Protein AF-A0A7C6UQA7-F1 (afdb_monomer)

Secondary structure (DSSP, 8-state):
-HHHHHHHHHHHHHHHHHHHHHHHHHHHHHHHHHHHHHHHHHHHHHHHHHHHHHHHHHHHHHHHHHHHHHHHHHHHHGGGGHHHHHHHHHHHHHHHHHHHHHHHHHHHHHHHHHHHHHHHHHHHHHHHHHHHHHHHHHHHHHHHHHHHHHHHHHHHHHHHHHHHHHHHHHHHHHHHHHHHHHHHHHHHHHHHHHHHHHHHHHHHHHHHHHT-

pLDDT: mean 93.6, std 5.48, range [49.94, 97.5]

Sequence (212 aa):
SDSAGRTNELARRGAAEIDRSIRSMTEINEVVTELAQSIRDLGRQSEEIGQIVTLITGIAEQTDLLALNAAIEAARVGEEGRGFAVVAEEVRSLAEQSGRAADEITQLIEGIRESAQNSVGRTALGAEKVKEGMEIASASGEMFSGITQIIEELVREIAEVAGASQQLAAGAEEMSATTEEQSATAQEMAASAVEVANAAVAVDGQLNRLRL

Structure (mmCIF, N/CA/C/O backbone):
data_AF-A0A7C6UQA7-F1
#
_entry.id   AF-A0A7C6UQA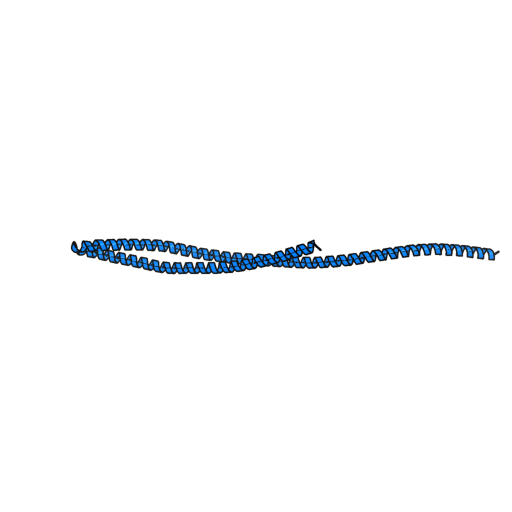7-F1
#
loop_
_atom_site.group_PDB
_atom_site.id
_atom_site.type_symbol
_atom_site.label_atom_id
_atom_site.label_alt_id
_atom_site.label_comp_id
_atom_site.label_asym_id
_atom_site.label_entity_id
_atom_site.label_seq_id
_atom_site.pdbx_PDB_ins_code
_atom_site.Cartn_x
_atom_site.Cartn_y
_atom_site.Cartn_z
_atom_site.occupancy
_atom_site.B_iso_or_equiv
_atom_site.auth_seq_id
_atom_site.auth_comp_id
_atom_site.auth_asym_id
_atom_site.auth_atom_id
_atom_site.pdbx_PDB_model_num
ATOM 1 N N . SER A 1 1 ? 27.408 -4.169 -28.632 1.00 61.12 1 SER A N 1
ATOM 2 C CA . SER A 1 1 ? 26.565 -5.246 -28.073 1.00 61.12 1 SER A CA 1
ATOM 3 C C . SER A 1 1 ? 26.563 -5.314 -26.555 1.00 61.12 1 SER A C 1
ATOM 5 O O . SER A 1 1 ? 25.484 -5.465 -26.003 1.00 61.12 1 SER A O 1
ATOM 7 N N . ASP A 1 2 ? 27.704 -5.160 -25.871 1.00 77.25 2 ASP A N 1
ATOM 8 C CA . ASP A 1 2 ? 27.778 -5.314 -24.404 1.00 77.25 2 ASP A CA 1
ATOM 9 C C . ASP A 1 2 ? 26.881 -4.326 -23.629 1.00 77.25 2 ASP A C 1
ATOM 11 O O . ASP A 1 2 ? 26.065 -4.728 -22.802 1.00 77.25 2 ASP A O 1
ATOM 15 N N . SER A 1 3 ? 26.912 -3.037 -23.990 1.00 85.12 3 SER A N 1
ATOM 16 C CA . SER A 1 3 ? 26.061 -2.023 -23.348 1.00 85.12 3 SER A CA 1
ATOM 17 C C . SER A 1 3 ? 24.564 -2.256 -23.571 1.00 85.12 3 SER A C 1
ATOM 19 O O . SER A 1 3 ? 23.785 -2.091 -22.642 1.00 85.12 3 SER A O 1
ATOM 21 N N . ALA A 1 4 ? 24.148 -2.672 -24.773 1.00 87.06 4 ALA A N 1
ATOM 22 C CA . ALA A 1 4 ? 22.740 -2.953 -25.071 1.00 87.06 4 ALA A CA 1
ATOM 23 C C . ALA A 1 4 ? 22.234 -4.179 -24.293 1.00 87.06 4 ALA A C 1
ATOM 25 O O . ALA A 1 4 ? 21.161 -4.131 -23.696 1.00 87.06 4 ALA A O 1
ATOM 26 N N . GLY A 1 5 ? 23.041 -5.246 -24.229 1.00 87.62 5 GLY A N 1
ATOM 27 C CA . GLY A 1 5 ? 22.733 -6.428 -23.422 1.00 87.62 5 GLY A CA 1
ATOM 28 C C . GLY A 1 5 ? 22.588 -6.085 -21.940 1.00 87.62 5 GLY A C 1
ATOM 29 O O . GLY A 1 5 ? 21.597 -6.457 -21.314 1.00 87.62 5 GLY A O 1
ATOM 30 N N . ARG A 1 6 ? 23.518 -5.291 -21.401 1.00 91.62 6 ARG A N 1
ATOM 31 C CA . ARG A 1 6 ? 23.488 -4.843 -20.006 1.00 91.62 6 ARG A CA 1
ATOM 32 C C . ARG A 1 6 ? 22.296 -3.933 -19.696 1.00 91.62 6 ARG A C 1
ATOM 34 O O . ARG A 1 6 ? 21.680 -4.087 -18.645 1.00 91.62 6 ARG A O 1
ATOM 41 N N . THR A 1 7 ? 21.935 -3.010 -20.588 1.00 91.50 7 THR A N 1
ATOM 42 C CA . THR A 1 7 ? 20.748 -2.163 -20.390 1.00 91.50 7 THR A CA 1
ATOM 43 C C . THR A 1 7 ? 19.458 -2.984 -20.468 1.00 91.50 7 THR A C 1
ATOM 45 O O . THR A 1 7 ? 18.574 -2.778 -19.640 1.00 91.50 7 THR A O 1
ATOM 48 N N . ASN A 1 8 ? 19.359 -3.964 -21.377 1.00 91.94 8 ASN A N 1
ATOM 49 C CA . ASN A 1 8 ? 18.198 -4.859 -21.432 1.00 91.94 8 ASN A CA 1
ATOM 50 C C . ASN A 1 8 ? 18.083 -5.714 -20.159 1.00 91.94 8 ASN A C 1
ATOM 52 O O . ASN A 1 8 ? 17.000 -5.881 -19.606 1.00 91.94 8 ASN A O 1
ATOM 56 N N . GLU A 1 9 ? 19.208 -6.213 -19.640 1.00 93.00 9 GLU A N 1
ATOM 57 C CA . GLU A 1 9 ? 19.229 -6.933 -18.366 1.00 93.00 9 GLU A CA 1
ATOM 58 C C . GLU A 1 9 ? 18.753 -6.050 -17.203 1.00 93.00 9 GLU A C 1
ATOM 60 O O . GLU A 1 9 ? 17.931 -6.487 -16.397 1.00 93.00 9 GLU A O 1
ATOM 65 N N . LEU A 1 10 ? 19.222 -4.800 -17.127 1.00 94.19 10 LEU A N 1
ATOM 66 C CA . LEU A 1 10 ? 18.771 -3.843 -16.114 1.00 94.19 10 LEU A CA 1
ATOM 67 C C . LEU A 1 10 ? 17.275 -3.537 -16.238 1.00 94.19 10 LEU A C 1
ATOM 69 O O . LEU A 1 10 ? 16.591 -3.508 -15.218 1.00 94.19 10 LEU A O 1
ATOM 73 N N . ALA A 1 11 ? 16.758 -3.366 -17.456 1.00 93.56 11 ALA A N 1
ATOM 74 C CA . ALA A 1 11 ? 15.335 -3.137 -17.693 1.00 93.56 11 ALA A CA 1
ATOM 75 C C . ALA A 1 11 ? 14.482 -4.340 -17.260 1.00 93.56 11 ALA A C 1
ATOM 77 O O . ALA A 1 11 ? 13.508 -4.175 -16.530 1.00 93.56 11 ALA A O 1
ATOM 78 N N . ARG A 1 12 ? 14.900 -5.566 -17.609 1.00 93.06 12 ARG A N 1
ATOM 79 C CA . ARG A 1 12 ? 14.230 -6.805 -17.178 1.00 93.06 12 ARG A CA 1
ATOM 80 C C . ARG A 1 12 ? 14.249 -6.983 -15.663 1.00 93.06 12 ARG A C 1
ATOM 82 O O . ARG A 1 12 ? 13.239 -7.367 -15.079 1.00 93.06 12 ARG A O 1
ATOM 89 N N . ARG A 1 13 ? 15.380 -6.690 -15.013 1.00 95.19 13 ARG A N 1
ATOM 90 C CA . ARG A 1 13 ? 15.471 -6.689 -13.545 1.00 95.19 13 ARG A CA 1
ATOM 91 C C . ARG A 1 13 ? 14.548 -5.629 -12.940 1.00 95.19 13 ARG A C 1
ATOM 93 O O . ARG A 1 13 ? 13.849 -5.935 -11.984 1.00 95.19 13 ARG A O 1
ATOM 100 N N . GLY A 1 14 ? 14.503 -4.427 -13.517 1.00 95.12 14 GLY A N 1
ATOM 101 C CA . GLY A 1 14 ? 13.591 -3.356 -13.110 1.00 95.12 14 GLY A CA 1
ATOM 102 C C . GLY A 1 14 ? 12.125 -3.786 -13.164 1.00 95.12 14 GLY A C 1
ATOM 103 O O . GLY A 1 14 ? 11.423 -3.668 -12.164 1.00 95.12 14 GLY A O 1
ATOM 104 N N . ALA A 1 15 ? 11.692 -4.383 -14.278 1.00 93.88 15 ALA A N 1
ATOM 105 C CA . ALA A 1 15 ? 10.346 -4.940 -14.418 1.00 93.88 15 ALA A CA 1
ATOM 106 C C . ALA A 1 15 ? 10.044 -6.012 -13.353 1.00 93.88 15 ALA A C 1
ATOM 108 O O . ALA A 1 15 ? 8.999 -5.972 -12.712 1.00 93.88 15 ALA A O 1
ATOM 109 N N . ALA A 1 16 ? 10.984 -6.928 -13.094 1.00 94.38 16 ALA A N 1
ATOM 110 C CA . ALA A 1 16 ? 10.805 -7.972 -12.084 1.00 94.38 16 ALA A CA 1
ATOM 111 C C . ALA A 1 16 ? 10.690 -7.424 -10.645 1.00 94.38 16 ALA A C 1
ATOM 113 O O . ALA A 1 16 ? 9.936 -7.966 -9.832 1.00 94.38 16 ALA A O 1
ATOM 114 N N . GLU A 1 17 ? 11.428 -6.362 -10.309 1.00 96.12 17 GLU A N 1
ATOM 115 C CA . GLU A 1 17 ? 11.324 -5.692 -9.004 1.00 96.12 17 GLU A CA 1
ATOM 116 C C . GLU A 1 17 ? 10.011 -4.902 -8.865 1.00 96.12 17 GLU A C 1
ATOM 118 O O . GLU A 1 17 ? 9.419 -4.869 -7.782 1.00 96.12 17 GLU A O 1
ATOM 123 N N . ILE A 1 18 ? 9.499 -4.336 -9.962 1.00 96.31 18 ILE A N 1
ATOM 124 C CA . ILE A 1 18 ? 8.158 -3.741 -10.000 1.00 96.31 18 ILE A CA 1
ATOM 125 C C . ILE A 1 18 ? 7.077 -4.803 -9.769 1.00 96.31 18 ILE A C 1
ATOM 127 O O . ILE A 1 18 ? 6.229 -4.614 -8.900 1.00 96.31 18 ILE A O 1
ATOM 131 N N . ASP A 1 19 ? 7.142 -5.951 -10.446 1.00 93.75 19 ASP A N 1
ATOM 132 C CA . ASP A 1 19 ? 6.203 -7.062 -10.227 1.00 93.75 19 ASP A CA 1
ATOM 133 C C . ASP A 1 19 ? 6.238 -7.574 -8.782 1.00 93.75 19 ASP A C 1
ATOM 135 O O . ASP A 1 19 ? 5.224 -8.001 -8.218 1.00 93.75 19 ASP A O 1
ATOM 139 N N . ARG A 1 20 ? 7.417 -7.564 -8.149 1.00 95.50 20 ARG A N 1
ATOM 140 C CA . ARG A 1 20 ? 7.532 -7.870 -6.718 1.00 95.50 20 ARG A CA 1
ATOM 141 C C . ARG A 1 20 ? 6.848 -6.796 -5.870 1.00 95.50 20 ARG A C 1
ATOM 143 O O . ARG A 1 20 ? 6.101 -7.147 -4.964 1.00 95.50 20 ARG A O 1
ATOM 150 N N . SER A 1 21 ? 7.044 -5.521 -6.197 1.00 94.88 21 SER A N 1
ATOM 151 C CA . SER A 1 21 ? 6.413 -4.398 -5.494 1.00 94.88 21 SER A CA 1
ATOM 152 C C . SER A 1 21 ? 4.884 -4.436 -5.593 1.00 94.88 21 SER A C 1
ATOM 154 O O . SER A 1 21 ? 4.210 -4.227 -4.588 1.00 94.88 21 SER A O 1
ATOM 156 N N . ILE A 1 22 ? 4.326 -4.771 -6.762 1.00 94.31 22 ILE A N 1
ATOM 157 C CA . ILE A 1 22 ? 2.874 -4.924 -6.962 1.00 94.31 22 ILE A CA 1
ATOM 158 C C . ILE A 1 22 ? 2.316 -6.053 -6.087 1.00 94.31 22 ILE A C 1
ATOM 160 O O . ILE A 1 22 ? 1.298 -5.871 -5.415 1.00 94.31 22 ILE A O 1
ATOM 164 N N . ARG A 1 23 ? 2.997 -7.206 -6.037 1.00 95.44 23 ARG A N 1
ATOM 165 C CA . ARG A 1 23 ? 2.600 -8.321 -5.161 1.00 95.44 23 ARG A CA 1
ATOM 166 C C . ARG A 1 23 ? 2.626 -7.927 -3.688 1.00 95.44 23 ARG A C 1
ATOM 168 O O . ARG A 1 23 ? 1.635 -8.136 -2.999 1.00 95.44 23 ARG A O 1
ATOM 175 N N . SER A 1 24 ? 3.694 -7.276 -3.230 1.00 95.75 24 SER A N 1
ATOM 176 C CA . SER A 1 24 ? 3.765 -6.783 -1.850 1.00 95.75 24 SER A CA 1
ATOM 177 C C . SER A 1 24 ? 2.674 -5.757 -1.536 1.00 95.75 24 SER A C 1
ATOM 179 O O . SER A 1 24 ? 2.104 -5.792 -0.454 1.00 95.75 24 SER A O 1
ATOM 181 N N . MET A 1 25 ? 2.327 -4.868 -2.471 1.00 94.81 25 MET A N 1
ATOM 182 C CA . MET A 1 25 ? 1.204 -3.941 -2.283 1.00 94.81 25 MET A CA 1
ATOM 183 C C . MET A 1 25 ? -0.145 -4.664 -2.207 1.00 94.81 25 MET A C 1
ATOM 185 O O . MET A 1 25 ? -1.007 -4.254 -1.435 1.00 94.81 25 MET A O 1
ATOM 189 N N . THR A 1 26 ? -0.316 -5.756 -2.952 1.00 94.19 26 THR A N 1
ATOM 190 C CA . THR A 1 26 ? -1.520 -6.597 -2.874 1.00 94.19 26 THR A CA 1
ATOM 191 C C . THR A 1 26 ? -1.644 -7.236 -1.489 1.00 94.19 26 THR A C 1
ATOM 193 O O . THR A 1 26 ? -2.681 -7.093 -0.849 1.00 94.19 26 THR A O 1
ATOM 196 N N . GLU A 1 27 ? -0.565 -7.831 -0.973 1.00 95.94 27 GLU A N 1
ATOM 197 C CA . GLU A 1 27 ? -0.522 -8.392 0.388 1.00 95.94 27 GLU A CA 1
ATOM 198 C C . GLU A 1 27 ? -0.800 -7.317 1.455 1.00 95.94 27 GLU A C 1
ATOM 200 O O . GLU A 1 27 ? -1.568 -7.532 2.391 1.00 95.94 27 GLU A O 1
ATOM 205 N N . ILE A 1 28 ? -0.231 -6.114 1.302 1.00 95.44 28 ILE A N 1
ATOM 206 C CA . ILE A 1 28 ? -0.514 -4.990 2.207 1.00 95.44 28 ILE A CA 1
ATOM 207 C C . ILE A 1 28 ? -1.999 -4.601 2.143 1.00 95.44 28 ILE A C 1
ATOM 209 O O . ILE A 1 28 ? -2.590 -4.300 3.180 1.00 95.44 28 ILE A O 1
ATOM 213 N N . ASN A 1 29 ? -2.622 -4.603 0.961 1.00 93.88 29 ASN A N 1
ATOM 214 C CA . ASN A 1 29 ? -4.044 -4.291 0.814 1.00 93.88 29 ASN A CA 1
ATOM 215 C C . ASN A 1 29 ? -4.938 -5.301 1.552 1.00 93.88 29 ASN A C 1
ATOM 217 O O . ASN A 1 29 ? -5.895 -4.898 2.220 1.00 93.88 29 ASN A O 1
ATOM 221 N N . GLU A 1 30 ? -4.598 -6.589 1.479 1.00 94.75 30 GLU A N 1
ATOM 222 C CA . GLU A 1 30 ? -5.281 -7.654 2.219 1.00 94.75 30 GLU A CA 1
ATOM 223 C C . GLU A 1 30 ? -5.170 -7.422 3.731 1.00 94.75 30 GLU A C 1
ATOM 225 O O . GLU A 1 30 ? -6.190 -7.331 4.416 1.00 94.75 30 GLU A O 1
ATOM 230 N N . VAL A 1 31 ? -3.954 -7.184 4.237 1.00 96.00 31 VAL A N 1
ATOM 231 C CA . VAL A 1 31 ? -3.710 -6.902 5.663 1.00 96.00 31 VAL A CA 1
ATOM 232 C C . VAL A 1 31 ? -4.463 -5.655 6.137 1.00 96.00 31 VAL A C 1
ATOM 234 O O . VAL A 1 31 ? -5.046 -5.651 7.221 1.00 96.00 31 VAL A O 1
ATOM 237 N N . VAL A 1 32 ? -4.493 -4.584 5.338 1.00 95.00 32 VAL A N 1
ATOM 238 C CA . VAL A 1 32 ? -5.250 -3.363 5.666 1.00 95.00 32 VAL A CA 1
ATOM 239 C C . VAL A 1 32 ? -6.753 -3.642 5.726 1.00 95.00 32 VAL A C 1
ATOM 241 O O . VAL A 1 32 ? -7.444 -3.113 6.601 1.00 95.00 32 VAL A O 1
ATOM 244 N N . THR A 1 33 ? -7.266 -4.488 4.835 1.00 92.06 33 THR A N 1
ATOM 245 C CA . THR A 1 33 ? -8.682 -4.872 4.805 1.00 92.06 33 THR A CA 1
ATOM 246 C C . THR A 1 33 ? -9.062 -5.714 6.024 1.00 92.06 33 THR A C 1
ATOM 248 O O . THR A 1 33 ? -10.080 -5.440 6.670 1.00 92.06 33 THR A O 1
ATOM 251 N N . GLU A 1 34 ? -8.229 -6.688 6.393 1.00 95.44 34 GLU A N 1
ATOM 252 C CA . GLU A 1 34 ? -8.404 -7.496 7.606 1.00 95.44 34 GLU A CA 1
ATOM 253 C C . GLU A 1 34 ? -8.314 -6.650 8.883 1.00 95.44 34 GLU A C 1
ATOM 255 O O . GLU A 1 34 ? -9.117 -6.811 9.809 1.00 95.44 34 GLU A O 1
ATOM 260 N N . LEU A 1 35 ? -7.389 -5.689 8.922 1.00 95.75 35 LEU A N 1
ATOM 261 C CA . LEU A 1 35 ? -7.266 -4.742 10.025 1.00 95.75 35 LEU A CA 1
ATOM 262 C C . LEU A 1 35 ? -8.530 -3.884 10.162 1.00 95.75 35 LEU A C 1
ATOM 264 O O . LEU A 1 35 ? -9.064 -3.737 11.262 1.00 95.75 35 LEU A O 1
ATOM 268 N N . ALA A 1 36 ? -9.057 -3.365 9.050 1.00 94.75 36 ALA A N 1
ATOM 269 C CA . ALA A 1 36 ? -10.296 -2.592 9.045 1.00 94.75 36 ALA A CA 1
ATOM 270 C C . ALA A 1 36 ? -11.496 -3.413 9.548 1.00 94.75 36 ALA A C 1
ATOM 272 O O . ALA A 1 36 ? -12.396 -2.861 10.184 1.00 94.75 36 ALA A O 1
ATOM 273 N N . GLN A 1 37 ? -11.535 -4.716 9.254 1.00 95.62 37 GLN A N 1
ATOM 274 C CA . GLN A 1 37 ? -12.555 -5.629 9.773 1.00 95.62 37 GLN A CA 1
ATOM 275 C C . GLN A 1 37 ? -12.395 -5.842 11.284 1.00 95.62 37 GLN A C 1
ATOM 277 O O . GLN A 1 37 ? -13.354 -5.657 12.028 1.00 95.62 37 GLN A O 1
ATOM 282 N N . SER A 1 38 ? -11.176 -6.125 11.745 1.00 96.94 38 SER A N 1
ATOM 283 C CA . SER A 1 38 ? -10.876 -6.346 13.166 1.00 96.94 38 SER A CA 1
ATOM 284 C C . SER A 1 38 ? -11.224 -5.131 14.034 1.00 96.94 38 SER A C 1
ATOM 286 O O . SER A 1 38 ? -11.778 -5.270 15.122 1.00 96.94 38 SER A O 1
ATOM 288 N N . ILE A 1 39 ? -10.963 -3.919 13.538 1.00 96.56 39 ILE A N 1
ATOM 289 C CA . ILE A 1 39 ? -11.320 -2.673 14.234 1.00 96.56 39 ILE A CA 1
ATOM 290 C C . ILE A 1 39 ? -12.843 -2.470 14.264 1.00 96.56 39 ILE A C 1
ATOM 292 O O . ILE A 1 39 ? -13.383 -1.999 15.266 1.00 96.56 39 ILE A O 1
ATOM 296 N N . ARG A 1 40 ? -13.559 -2.841 13.194 1.00 94.88 40 ARG A N 1
ATOM 297 C CA . ARG A 1 40 ? -15.031 -2.811 13.186 1.00 94.88 40 ARG A CA 1
ATOM 298 C C . ARG A 1 40 ? -15.613 -3.766 14.226 1.00 94.88 40 ARG A C 1
ATOM 300 O O . ARG A 1 40 ? -16.531 -3.381 14.947 1.00 94.88 40 ARG A O 1
ATOM 307 N N . ASP A 1 41 ? -15.050 -4.965 14.347 1.00 96.12 41 ASP A N 1
ATOM 308 C CA . ASP A 1 41 ? -15.452 -5.926 15.373 1.00 96.12 41 ASP A CA 1
ATOM 309 C C . ASP A 1 41 ? -15.166 -5.416 16.795 1.00 96.12 41 ASP A C 1
ATOM 311 O O . ASP A 1 41 ? -16.033 -5.537 17.659 1.00 96.12 41 ASP A O 1
ATOM 315 N N . LEU A 1 42 ? -14.030 -4.744 17.024 1.00 96.19 42 LEU A N 1
ATOM 316 C CA . LEU A 1 42 ? -13.737 -4.069 18.297 1.00 96.19 42 LEU A CA 1
ATOM 317 C C . LEU A 1 42 ? -14.781 -2.990 18.635 1.00 96.19 42 LEU A C 1
ATOM 319 O O . LEU A 1 42 ? -15.209 -2.875 19.785 1.00 96.19 42 LEU A O 1
ATOM 323 N N . GLY A 1 43 ? -15.214 -2.210 17.641 1.00 95.06 43 GLY A N 1
ATOM 324 C CA . GLY A 1 43 ? -16.266 -1.206 17.815 1.00 95.06 43 GLY A CA 1
ATOM 325 C C . GLY A 1 43 ? -17.597 -1.827 18.246 1.00 95.06 43 GLY A C 1
ATOM 326 O O . GLY A 1 43 ? -18.231 -1.329 19.175 1.00 95.06 43 GLY A O 1
ATOM 327 N N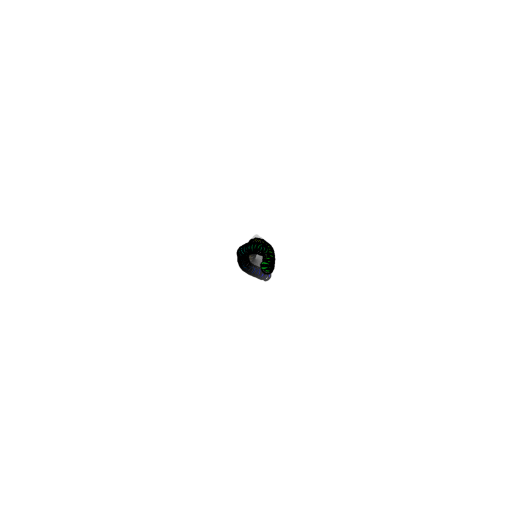 . ARG A 1 44 ? -17.981 -2.955 17.634 1.00 95.19 44 ARG A N 1
ATOM 328 C CA . ARG A 1 44 ? -19.191 -3.708 18.001 1.00 95.19 44 ARG A CA 1
ATOM 329 C C . ARG A 1 44 ? -19.096 -4.320 19.400 1.00 95.19 44 ARG A C 1
ATOM 331 O O . ARG A 1 44 ? -20.032 -4.198 20.178 1.00 95.19 44 ARG A O 1
ATOM 338 N N . GLN A 1 45 ? -17.966 -4.935 19.746 1.00 96.25 45 GLN A N 1
ATOM 339 C CA . GLN A 1 45 ? -17.744 -5.475 21.093 1.00 96.25 45 GLN A CA 1
ATOM 340 C C . GLN A 1 45 ? -17.810 -4.378 22.161 1.00 96.25 45 GLN A C 1
ATOM 342 O O . GLN A 1 45 ? -18.358 -4.587 23.238 1.00 96.25 45 GLN A O 1
ATOM 347 N N . SER A 1 46 ? -17.292 -3.189 21.849 1.00 96.38 46 SER A N 1
ATOM 348 C CA . SER A 1 46 ? -17.361 -2.030 22.744 1.00 96.38 46 SER A CA 1
ATOM 349 C C . SER A 1 46 ? -18.807 -1.559 22.948 1.00 96.38 46 SER A C 1
ATOM 351 O O . SER A 1 46 ? -19.186 -1.208 24.060 1.00 96.38 46 SER A O 1
ATOM 353 N N . GLU A 1 47 ? -19.644 -1.609 21.908 1.00 94.25 47 GLU A N 1
ATOM 354 C CA . GLU A 1 47 ? -21.082 -1.327 22.015 1.00 94.25 47 GLU A CA 1
ATOM 355 C C . GLU A 1 47 ? -21.819 -2.358 22.887 1.00 94.25 47 GLU A C 1
ATOM 357 O O . GLU A 1 47 ? -22.607 -1.974 23.751 1.00 94.25 47 GLU A O 1
ATOM 362 N N . GLU A 1 48 ? -21.516 -3.650 22.729 1.00 96.19 48 GLU A N 1
ATOM 363 C CA . GLU A 1 48 ? -22.053 -4.721 23.584 1.00 96.19 48 GLU A CA 1
ATOM 364 C C . GLU A 1 48 ? -21.657 -4.514 25.060 1.00 96.19 48 GLU A C 1
ATOM 366 O O . GLU A 1 48 ? -22.499 -4.632 25.953 1.00 96.19 48 GLU A O 1
ATOM 371 N N . ILE A 1 49 ? -20.405 -4.125 25.333 1.00 96.00 49 ILE A N 1
ATOM 372 C CA . ILE A 1 49 ? -19.959 -3.792 26.695 1.00 96.00 49 ILE A CA 1
ATOM 373 C C . ILE A 1 49 ? -20.709 -2.566 27.230 1.00 96.00 49 ILE A C 1
ATOM 375 O O . ILE A 1 49 ? -21.158 -2.588 28.374 1.00 96.00 49 ILE A O 1
ATOM 379 N N . GLY A 1 50 ? -20.908 -1.525 26.417 1.00 95.94 50 GLY A N 1
ATOM 380 C CA . GLY A 1 50 ? -21.667 -0.335 26.819 1.00 95.94 50 GLY A CA 1
ATOM 381 C C . GLY A 1 50 ? -23.098 -0.656 27.271 1.00 95.94 50 GLY A C 1
ATOM 382 O O . GLY A 1 50 ? -23.581 -0.091 28.255 1.00 95.94 50 GLY A O 1
ATOM 383 N N . GLN A 1 51 ? -23.761 -1.621 26.625 1.00 95.75 51 GLN A N 1
ATOM 384 C CA . GLN A 1 51 ? -25.090 -2.092 27.043 1.00 95.75 51 GLN A CA 1
ATOM 385 C C . GLN A 1 51 ? -25.058 -2.789 28.411 1.00 95.75 51 GLN A C 1
ATOM 387 O O . GLN A 1 51 ? -25.940 -2.564 29.241 1.00 95.75 51 GLN A O 1
ATOM 392 N N . ILE A 1 52 ? -24.029 -3.602 28.670 1.00 95.94 52 ILE A N 1
ATOM 393 C CA . ILE A 1 52 ? -23.839 -4.271 29.966 1.00 95.94 52 ILE A CA 1
ATOM 394 C C . ILE A 1 52 ? -23.582 -3.239 31.067 1.00 95.94 52 ILE A C 1
ATOM 396 O O . ILE A 1 52 ? -24.166 -3.331 32.143 1.00 95.94 52 ILE A O 1
ATOM 400 N N . VAL A 1 53 ? -22.746 -2.237 30.798 1.00 96.81 53 VAL A N 1
ATOM 401 C CA . VAL A 1 53 ? -22.432 -1.174 31.761 1.00 96.81 53 VAL A CA 1
ATOM 402 C C . VAL A 1 53 ? -23.678 -0.347 32.081 1.00 96.81 53 VAL A C 1
ATOM 404 O O . VAL A 1 53 ? -23.958 -0.119 33.251 1.00 96.81 53 VAL A O 1
ATOM 407 N N . THR A 1 54 ? -24.497 -0.023 31.075 1.00 95.06 54 THR A N 1
ATOM 408 C CA . THR A 1 54 ? -25.795 0.653 31.270 1.00 95.06 54 THR A CA 1
ATOM 409 C C . THR A 1 54 ? -26.720 -0.147 32.196 1.00 95.06 54 THR A C 1
ATOM 411 O O . THR A 1 54 ? -27.372 0.416 33.076 1.00 95.06 54 THR A O 1
ATOM 414 N N . LEU A 1 55 ? -26.768 -1.475 32.033 1.00 96.75 55 LEU A N 1
ATOM 415 C CA . LEU A 1 55 ? -27.529 -2.352 32.924 1.00 96.75 55 LEU A CA 1
ATOM 416 C C . LEU A 1 55 ? -26.975 -2.327 34.359 1.00 96.75 55 LEU A C 1
ATOM 418 O O . LEU A 1 55 ? -27.757 -2.287 35.305 1.00 96.75 55 LEU A O 1
ATOM 422 N N . ILE A 1 56 ? -25.649 -2.336 34.530 1.00 95.25 56 ILE A N 1
ATOM 423 C CA . ILE A 1 56 ? -25.000 -2.255 35.848 1.00 95.25 56 ILE A CA 1
ATOM 424 C C . ILE A 1 56 ? -25.326 -0.925 36.534 1.00 95.25 56 ILE A C 1
ATOM 426 O O . ILE A 1 56 ? -25.677 -0.945 37.713 1.00 95.25 56 ILE A O 1
ATOM 430 N N . THR A 1 57 ? -25.280 0.199 35.812 1.00 95.62 57 THR A N 1
ATOM 431 C CA . THR A 1 57 ? -25.688 1.511 36.337 1.00 95.62 57 THR A CA 1
ATOM 432 C C . THR A 1 57 ? -27.133 1.468 36.836 1.00 95.62 57 THR A C 1
ATOM 434 O O . THR A 1 57 ? -27.397 1.842 37.975 1.00 95.62 57 THR A O 1
ATOM 437 N N . GLY A 1 58 ? -28.057 0.896 36.054 1.00 96.38 58 GLY A N 1
ATOM 438 C CA . GLY A 1 58 ? -29.452 0.731 36.480 1.00 96.38 58 GLY A CA 1
ATOM 439 C C . GLY A 1 58 ? -29.625 -0.176 37.710 1.00 96.38 58 GLY A C 1
ATOM 440 O O . GLY A 1 58 ? -30.439 0.114 38.587 1.00 96.38 58 GLY A O 1
ATOM 441 N N . ILE A 1 59 ? -28.842 -1.257 37.824 1.00 96.50 59 ILE A N 1
ATOM 442 C CA . ILE A 1 59 ? -28.839 -2.125 39.017 1.00 96.50 59 ILE A CA 1
ATOM 443 C C . ILE A 1 59 ? -28.316 -1.364 40.241 1.00 96.50 59 ILE A C 1
ATOM 445 O O . ILE A 1 59 ? -28.878 -1.509 41.330 1.00 96.50 59 ILE A O 1
ATOM 449 N N . ALA A 1 60 ? -27.265 -0.558 40.081 1.00 97.00 60 ALA A N 1
ATOM 450 C CA . ALA A 1 60 ? -26.712 0.263 41.151 1.00 97.00 60 ALA A CA 1
ATOM 451 C C . ALA A 1 60 ? -27.741 1.292 41.644 1.00 97.00 60 ALA A C 1
ATOM 453 O O . ALA A 1 60 ? -28.016 1.334 42.839 1.00 97.00 60 ALA A O 1
ATOM 454 N N . GLU A 1 61 ? -28.398 2.023 40.740 1.00 96.69 61 GLU A N 1
ATOM 455 C CA . GLU A 1 61 ? -29.472 2.972 41.078 1.00 96.69 61 GLU A CA 1
ATOM 456 C C . GLU A 1 61 ? -30.649 2.293 41.797 1.00 96.69 61 GLU A C 1
ATOM 458 O O . GLU A 1 61 ? -31.161 2.793 42.800 1.00 96.69 61 GLU A O 1
ATOM 463 N N . GLN A 1 62 ? -31.075 1.116 41.330 1.00 97.50 62 GLN A N 1
ATOM 464 C CA . GLN A 1 62 ? -32.157 0.373 41.977 1.00 97.50 62 GLN A CA 1
ATOM 465 C C . GLN A 1 62 ? -31.754 -0.129 43.373 1.00 97.50 62 GLN A C 1
ATOM 467 O O . GLN A 1 62 ? -32.575 -0.130 44.294 1.00 97.50 62 GLN A O 1
ATOM 472 N N . THR A 1 63 ? -30.499 -0.555 43.533 1.00 96.94 63 THR A N 1
ATOM 473 C CA . THR A 1 63 ? -29.946 -1.016 44.815 1.00 96.94 63 THR A CA 1
ATOM 474 C C . THR A 1 63 ? -29.823 0.137 45.805 1.00 96.94 63 THR A C 1
ATOM 476 O O . THR A 1 63 ? -30.196 -0.028 46.965 1.00 96.94 63 THR A O 1
ATOM 479 N N . ASP A 1 64 ? -29.381 1.307 45.344 1.00 96.25 64 ASP A N 1
ATOM 480 C CA . ASP A 1 64 ? -29.323 2.545 46.124 1.00 96.25 64 ASP A CA 1
ATOM 481 C C . ASP A 1 64 ? -30.712 2.927 46.663 1.00 96.25 64 ASP A C 1
ATOM 483 O O . ASP A 1 64 ? -30.901 3.125 47.865 1.00 96.25 64 ASP A O 1
ATOM 487 N N . LEU A 1 65 ? -31.730 2.892 45.798 1.00 96.44 65 LEU A N 1
ATOM 488 C CA . LEU A 1 65 ? -33.111 3.211 46.161 1.00 96.44 65 LEU A CA 1
ATOM 489 C C . LEU A 1 65 ? -33.708 2.184 47.146 1.00 96.44 65 LEU A C 1
ATOM 491 O O . LEU A 1 65 ? -34.411 2.548 48.094 1.00 96.44 65 LEU A O 1
ATOM 495 N N . LEU A 1 66 ? -33.405 0.892 46.970 1.00 96.31 66 LEU A N 1
ATOM 496 C CA . LEU A 1 66 ? -33.782 -0.167 47.917 1.00 96.31 66 LEU A CA 1
ATOM 497 C C . LEU A 1 66 ? -33.118 0.024 49.286 1.00 96.31 66 LEU A C 1
ATOM 499 O O . LEU A 1 66 ? -33.787 -0.110 50.314 1.00 96.31 66 LEU A O 1
ATOM 503 N N . ALA A 1 67 ? -31.827 0.355 49.302 1.00 96.31 67 ALA A N 1
ATOM 504 C CA . ALA A 1 67 ? -31.062 0.602 50.515 1.00 96.31 67 ALA A CA 1
ATOM 505 C C . ALA A 1 67 ? -31.572 1.842 51.264 1.00 96.31 67 ALA A C 1
ATOM 507 O O . ALA A 1 67 ? -31.761 1.793 52.479 1.00 96.31 67 ALA A O 1
ATOM 508 N N . LEU A 1 68 ? -31.908 2.913 50.541 1.00 94.19 68 LEU A N 1
ATOM 509 C CA . LEU A 1 68 ? -32.533 4.108 51.102 1.00 94.19 68 LEU A CA 1
ATOM 510 C C . LEU A 1 68 ? -33.874 3.785 51.777 1.00 94.19 68 LEU A C 1
ATOM 512 O O . LEU A 1 68 ? -34.107 4.181 52.919 1.00 94.19 68 LEU A O 1
ATOM 516 N N . ASN A 1 69 ? -34.741 3.021 51.108 1.00 94.12 69 ASN A N 1
ATOM 517 C CA . ASN A 1 69 ? -36.018 2.595 51.687 1.00 94.12 69 ASN A CA 1
ATOM 518 C C . ASN A 1 69 ? -35.818 1.735 52.946 1.00 94.12 69 ASN A C 1
ATOM 520 O O . ASN A 1 69 ? -36.537 1.909 53.931 1.00 94.12 69 ASN A O 1
ATOM 524 N N . ALA A 1 70 ? -34.825 0.839 52.940 1.00 93.50 70 ALA A N 1
ATOM 525 C CA . ALA A 1 70 ? -34.483 0.023 54.102 1.00 93.50 70 ALA A CA 1
ATOM 526 C C . ALA A 1 70 ? -33.957 0.871 55.273 1.00 93.50 70 ALA A C 1
ATOM 528 O O . ALA A 1 70 ? -34.342 0.629 56.416 1.00 93.50 70 ALA A O 1
ATOM 529 N N . ALA A 1 71 ? -33.135 1.890 55.004 1.00 91.94 71 ALA A N 1
ATOM 530 C CA . ALA A 1 71 ? -32.642 2.820 56.017 1.00 91.94 71 ALA A CA 1
ATOM 531 C C . ALA A 1 71 ? -33.784 3.640 56.648 1.00 91.94 71 ALA A C 1
ATOM 533 O O . ALA A 1 71 ? -33.829 3.799 57.870 1.00 91.94 71 ALA A O 1
ATOM 534 N N . ILE A 1 72 ? -34.743 4.102 55.834 1.00 90.06 72 ILE A N 1
ATOM 535 C CA . ILE A 1 72 ? -35.941 4.820 56.302 1.00 90.06 72 ILE A CA 1
ATOM 536 C C . ILE A 1 72 ? -36.789 3.925 57.214 1.00 90.06 72 ILE A C 1
ATOM 538 O O . ILE A 1 72 ? -37.180 4.348 58.304 1.00 90.06 72 ILE A O 1
ATOM 542 N N . GLU A 1 73 ? -37.058 2.683 56.804 1.00 92.69 73 GLU A N 1
ATOM 543 C CA . GLU A 1 73 ? -37.879 1.776 57.609 1.00 92.69 73 GLU A CA 1
ATOM 544 C C . GLU A 1 73 ? -37.138 1.340 58.885 1.00 92.69 73 GLU A C 1
ATOM 546 O O . GLU A 1 73 ? -37.736 1.299 59.957 1.00 92.69 73 GLU A O 1
ATOM 551 N N . ALA A 1 74 ? -35.819 1.133 58.833 1.00 91.81 74 ALA A N 1
ATOM 552 C CA . ALA A 1 74 ? -35.007 0.860 60.020 1.00 91.81 74 ALA A CA 1
ATOM 553 C C . ALA A 1 74 ? -35.056 2.011 61.044 1.00 91.81 74 ALA A C 1
ATOM 555 O O . ALA A 1 74 ? -35.180 1.762 62.245 1.00 91.81 74 ALA A O 1
ATOM 556 N N . ALA A 1 75 ? -35.041 3.268 60.585 1.00 88.06 75 ALA A N 1
ATOM 557 C CA . ALA A 1 75 ? -35.207 4.438 61.450 1.00 88.06 75 ALA A CA 1
ATOM 558 C C . ALA A 1 75 ? -36.606 4.507 62.094 1.00 88.06 75 ALA A C 1
ATOM 560 O O . ALA A 1 75 ? -36.752 4.993 63.218 1.00 88.06 75 ALA A O 1
ATOM 561 N N . ARG A 1 76 ? -37.633 3.986 61.414 1.00 89.19 76 ARG A N 1
ATOM 562 C CA . ARG A 1 76 ? -39.021 3.957 61.895 1.00 89.19 76 ARG A CA 1
ATOM 563 C C . ARG A 1 76 ? -39.259 2.937 63.014 1.00 89.19 76 ARG A C 1
ATOM 565 O O . ARG A 1 76 ? -40.093 3.192 63.881 1.00 89.19 76 ARG A O 1
ATOM 572 N N . VAL A 1 77 ? -38.537 1.813 63.021 1.00 87.69 77 VAL A N 1
ATOM 573 C CA . VAL A 1 77 ? -38.658 0.755 64.053 1.00 87.69 77 VAL A CA 1
ATOM 574 C C . VAL A 1 77 ? -37.869 1.098 65.338 1.00 87.69 77 VAL A C 1
ATOM 576 O O . VAL A 1 77 ? -38.035 0.451 66.370 1.00 87.69 77 VAL A O 1
ATOM 579 N N . GLY A 1 78 ? -37.070 2.171 65.335 1.00 83.06 78 GLY A N 1
ATOM 580 C CA . GLY A 1 78 ? -36.394 2.688 66.530 1.00 83.06 78 GLY A CA 1
ATOM 581 C C . GLY A 1 78 ? -35.171 1.860 66.951 1.00 83.06 78 GLY A C 1
ATOM 582 O O . GLY A 1 78 ? -34.329 1.524 66.123 1.00 83.06 78 GLY A O 1
ATOM 583 N N . GLU A 1 79 ? -35.035 1.557 68.248 1.00 82.81 79 GLU A N 1
ATOM 584 C CA . GLU A 1 79 ? -33.848 0.881 68.819 1.00 82.81 79 GLU A CA 1
ATOM 585 C C . GLU A 1 79 ? -33.589 -0.512 68.205 1.00 82.81 79 GLU A C 1
ATOM 587 O O . GLU A 1 79 ? -32.436 -0.851 67.938 1.00 82.81 79 GLU A O 1
ATOM 592 N N . GLU A 1 80 ? -34.644 -1.276 67.902 1.00 82.25 80 GLU A N 1
ATOM 593 C CA . GLU A 1 80 ? -34.570 -2.615 67.284 1.00 82.25 80 GLU A CA 1
ATOM 594 C C . GLU A 1 80 ? -34.020 -2.571 65.839 1.00 82.25 80 GLU A C 1
ATOM 596 O O . GLU A 1 80 ? -33.445 -3.542 65.350 1.00 82.25 80 GLU A O 1
ATOM 601 N N . GLY A 1 81 ? -34.153 -1.429 65.150 1.00 87.44 81 GLY A N 1
ATOM 602 C CA . GLY A 1 81 ? -33.738 -1.241 63.756 1.00 87.44 81 GLY A CA 1
ATOM 603 C C . GLY A 1 81 ? -32.284 -0.799 63.568 1.00 87.44 81 GLY A C 1
ATOM 604 O O . GLY A 1 81 ? -31.802 -0.774 62.435 1.00 87.44 81 GLY A O 1
ATOM 605 N N . ARG A 1 82 ? -31.546 -0.472 64.642 1.00 86.00 82 ARG A N 1
ATOM 606 C CA . ARG A 1 82 ? -30.189 0.110 64.540 1.00 86.00 82 ARG A CA 1
ATOM 607 C C . ARG A 1 82 ? -29.208 -0.742 63.736 1.00 86.00 82 ARG A C 1
ATOM 609 O O . ARG A 1 82 ? -28.455 -0.197 62.937 1.00 86.00 82 ARG A O 1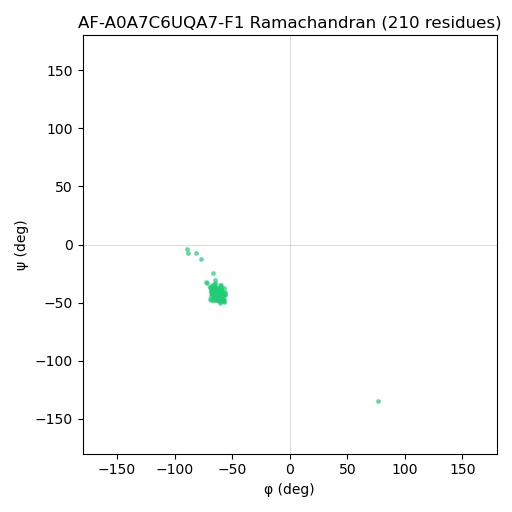
ATOM 616 N N . GLY A 1 83 ? -29.213 -2.062 63.933 1.00 88.69 83 GLY A N 1
ATOM 617 C CA . GLY A 1 83 ? -28.334 -2.968 63.185 1.00 88.69 83 GLY A CA 1
ATOM 618 C C . GLY A 1 83 ? -28.661 -2.993 61.689 1.00 88.69 83 GLY A C 1
ATOM 619 O O . GLY A 1 83 ? -27.759 -2.941 60.860 1.00 88.69 83 GLY A O 1
ATOM 620 N N . PHE A 1 84 ? -29.952 -2.989 61.345 1.00 91.19 84 PHE A N 1
ATOM 621 C CA . PHE A 1 84 ? -30.420 -2.928 59.958 1.00 91.19 84 PHE A CA 1
ATOM 622 C C . PHE A 1 84 ? -30.102 -1.588 59.287 1.00 91.19 84 PHE A C 1
ATOM 624 O O . PHE A 1 84 ? -29.736 -1.581 58.116 1.00 91.19 84 PHE A O 1
ATOM 631 N N . ALA A 1 85 ? -30.179 -0.474 60.022 1.00 91.81 85 ALA A N 1
ATOM 632 C CA . ALA A 1 85 ? -29.835 0.848 59.500 1.00 91.81 85 ALA A CA 1
ATOM 633 C C . ALA A 1 85 ? -28.363 0.934 59.057 1.00 91.81 85 ALA A C 1
ATOM 635 O O . ALA A 1 85 ? -28.075 1.505 58.010 1.00 91.81 85 ALA A O 1
ATOM 636 N N . VAL A 1 86 ? -27.440 0.324 59.813 1.00 92.69 86 VAL A N 1
ATOM 637 C CA . VAL A 1 86 ? -26.009 0.289 59.455 1.00 92.69 86 VAL A CA 1
ATOM 638 C C . VAL A 1 86 ? -25.777 -0.524 58.181 1.00 92.69 86 VAL A C 1
ATOM 640 O O . VAL A 1 86 ? -25.050 -0.083 57.298 1.00 92.69 86 VAL A O 1
ATOM 643 N N . VAL A 1 87 ? -26.420 -1.690 58.058 1.00 95.12 87 VAL A N 1
ATOM 644 C CA . VAL A 1 87 ? -26.326 -2.520 56.844 1.00 95.12 87 VAL A CA 1
ATOM 645 C C . VAL A 1 87 ? -26.902 -1.779 55.638 1.00 95.12 87 VAL A C 1
ATOM 647 O O . VAL A 1 87 ? -26.298 -1.800 54.571 1.00 95.12 87 VAL A O 1
ATOM 650 N N . ALA A 1 88 ? -28.045 -1.109 55.799 1.00 95.62 88 ALA A N 1
ATOM 651 C CA . ALA A 1 88 ? -28.669 -0.344 54.726 1.00 95.62 88 ALA A CA 1
ATOM 652 C C . ALA A 1 88 ? -27.761 0.794 54.227 1.00 95.62 88 ALA A C 1
ATOM 654 O O . ALA A 1 88 ? -27.602 0.941 53.019 1.00 95.62 88 ALA A O 1
ATOM 655 N N . GLU A 1 89 ? -27.106 1.540 55.121 1.00 94.69 89 GLU A N 1
ATOM 656 C CA . GLU A 1 89 ? -26.170 2.599 54.714 1.00 94.69 89 GLU A CA 1
ATOM 657 C C . GLU A 1 89 ? -24.923 2.035 54.008 1.00 94.69 89 GLU A C 1
ATOM 659 O O . GLU A 1 89 ? -24.468 2.604 53.018 1.00 94.69 89 GLU A O 1
ATOM 664 N N . GLU A 1 90 ? -24.401 0.883 54.448 1.00 96.50 90 GLU A N 1
ATOM 665 C CA . GLU A 1 90 ? -23.263 0.228 53.785 1.00 96.50 90 GLU A CA 1
ATOM 666 C C . GLU A 1 90 ? -23.631 -0.262 52.374 1.00 96.50 90 GLU A C 1
ATOM 668 O O . GLU A 1 90 ? -22.881 -0.052 51.420 1.00 96.50 90 GLU A O 1
ATOM 673 N N . VAL A 1 91 ? -24.817 -0.863 52.209 1.00 97.12 91 VAL A N 1
ATOM 674 C CA . VAL A 1 91 ? -25.332 -1.273 50.889 1.00 97.12 91 VAL A CA 1
ATOM 675 C C . VAL A 1 91 ? -25.522 -0.057 49.984 1.00 97.12 91 VAL A C 1
ATOM 677 O O . VAL A 1 91 ? -25.174 -0.122 48.805 1.00 97.12 91 VAL A O 1
ATOM 680 N N . ARG A 1 92 ? -26.015 1.060 50.532 1.00 96.31 92 ARG A N 1
ATOM 681 C CA . ARG A 1 92 ? -26.166 2.318 49.796 1.00 96.31 92 ARG A CA 1
ATOM 682 C C . ARG A 1 92 ? -24.814 2.848 49.310 1.00 96.31 92 ARG A C 1
ATOM 684 O O . ARG A 1 92 ? -24.637 3.097 48.123 1.00 96.31 92 ARG A O 1
ATOM 691 N N . SER A 1 93 ? -23.820 2.903 50.196 1.00 97.00 93 SER A N 1
ATOM 692 C CA . SER A 1 93 ? -22.443 3.295 49.858 1.00 97.00 93 SER A CA 1
ATOM 693 C C . SER A 1 93 ? -21.833 2.414 48.755 1.00 97.00 93 SER A C 1
ATOM 695 O O . SER A 1 93 ? -21.204 2.925 47.825 1.00 97.00 93 SER A O 1
ATOM 697 N N . LEU A 1 94 ? -22.047 1.093 48.804 1.00 97.06 94 LEU A N 1
ATOM 698 C CA . LEU A 1 94 ? -21.589 0.159 47.766 1.00 97.06 94 LEU A CA 1
ATOM 699 C C . LEU A 1 94 ? -22.298 0.369 46.421 1.00 97.06 94 LEU A C 1
ATOM 701 O O . LEU A 1 94 ? -21.665 0.241 45.368 1.00 97.06 94 LEU A O 1
ATOM 705 N N . ALA A 1 95 ? -23.589 0.705 46.444 1.00 97.12 95 ALA A N 1
ATOM 706 C CA . ALA A 1 95 ? -24.357 1.033 45.249 1.00 97.12 95 ALA A CA 1
ATOM 707 C C . ALA A 1 95 ? -23.855 2.336 44.602 1.00 97.12 95 ALA A C 1
ATOM 709 O O . ALA A 1 95 ? -23.535 2.339 43.415 1.00 97.12 95 ALA A O 1
ATOM 710 N N . GLU A 1 96 ? -23.660 3.403 45.386 1.00 96.31 96 GLU A N 1
ATOM 711 C CA . GLU A 1 96 ? -23.083 4.674 44.918 1.00 96.31 96 GLU A CA 1
ATOM 712 C C . GLU A 1 96 ? -21.653 4.496 44.360 1.00 96.31 96 GLU A C 1
ATOM 714 O O . GLU A 1 96 ? -21.263 5.135 43.378 1.00 96.31 96 GLU A O 1
ATOM 719 N N . GLN A 1 97 ? -20.832 3.631 44.970 1.00 97.00 97 GLN A N 1
ATOM 720 C CA . GLN A 1 97 ? -19.501 3.287 44.449 1.00 97.00 97 GLN A CA 1
ATOM 721 C C . GLN A 1 97 ? -19.578 2.496 43.137 1.00 97.00 97 GLN A C 1
ATOM 723 O O . GLN A 1 97 ? -18.825 2.792 42.210 1.00 97.00 97 GLN A O 1
ATOM 728 N N . SER A 1 98 ? -20.498 1.533 43.036 1.00 96.38 98 SER A N 1
ATOM 729 C CA . SER A 1 98 ? -20.703 0.749 41.810 1.00 96.38 98 SER A CA 1
ATOM 730 C C . SER A 1 98 ? -21.194 1.616 40.652 1.00 96.38 98 SER A C 1
ATOM 732 O O . SER A 1 98 ? -20.701 1.458 39.539 1.00 96.38 98 SER A O 1
ATOM 734 N N . GLY A 1 99 ? -22.107 2.559 40.912 1.00 96.00 99 GLY A N 1
ATOM 735 C CA . GLY A 1 99 ? -22.582 3.519 39.912 1.00 96.00 99 GLY A CA 1
ATOM 736 C C . GLY A 1 99 ? -21.446 4.381 39.362 1.00 96.00 99 GLY A C 1
ATOM 737 O O . GLY A 1 99 ? -21.239 4.431 38.154 1.00 96.00 99 GLY A O 1
ATOM 738 N N . ARG A 1 100 ? -20.616 4.955 40.245 1.00 96.50 100 ARG A N 1
ATOM 739 C CA . ARG A 1 100 ? -19.438 5.738 39.826 1.00 96.50 100 ARG A CA 1
ATOM 740 C C . ARG A 1 100 ? -18.445 4.926 38.993 1.00 96.50 100 ARG A C 1
ATOM 742 O O . ARG A 1 100 ? -17.944 5.423 37.990 1.00 96.50 100 ARG A O 1
ATOM 749 N N . ALA A 1 101 ? -18.176 3.679 39.380 1.00 96.62 101 ALA A N 1
ATOM 750 C CA . ALA A 1 101 ? -17.301 2.802 38.605 1.00 96.62 101 ALA A CA 1
ATOM 751 C C . ALA A 1 101 ? -17.892 2.478 37.220 1.00 96.62 101 ALA A C 1
ATOM 753 O O . ALA A 1 101 ? -17.161 2.441 36.231 1.00 96.62 101 ALA A O 1
ATOM 754 N N . ALA A 1 102 ? -19.209 2.272 37.127 1.00 96.25 102 ALA A N 1
ATOM 755 C CA . ALA A 1 102 ? -19.890 2.058 35.852 1.00 96.25 102 ALA A CA 1
ATOM 756 C C . ALA A 1 102 ? -19.817 3.300 34.942 1.00 96.25 102 ALA A C 1
ATOM 758 O O . ALA A 1 102 ? -19.574 3.165 33.741 1.00 96.25 102 ALA A O 1
ATOM 759 N N . ASP A 1 103 ? -19.929 4.507 35.499 1.00 94.38 103 ASP A N 1
ATOM 760 C CA . ASP A 1 103 ? -19.765 5.757 34.745 1.00 94.38 103 ASP A CA 1
ATOM 761 C C . ASP A 1 103 ? -18.339 5.917 34.191 1.00 94.38 103 ASP A C 1
ATOM 763 O O . ASP A 1 103 ? -18.158 6.265 33.022 1.00 94.38 103 ASP A O 1
ATOM 767 N N . GLU A 1 104 ? -17.313 5.606 34.991 1.00 96.81 104 GLU A N 1
ATOM 768 C CA . GLU A 1 104 ? -15.916 5.614 34.533 1.00 96.81 104 GLU A CA 1
ATOM 769 C C . GLU A 1 104 ? -15.689 4.614 33.387 1.00 96.81 104 GLU A C 1
ATOM 771 O O . GLU A 1 104 ? -15.057 4.946 32.380 1.00 96.81 104 GLU A O 1
ATOM 776 N N . ILE A 1 105 ? -16.249 3.403 33.492 1.00 96.50 105 ILE A N 1
ATOM 777 C CA . ILE A 1 105 ? -16.175 2.403 32.417 1.00 96.50 105 ILE A CA 1
ATOM 778 C C . ILE A 1 105 ? -16.905 2.903 31.164 1.00 96.50 105 ILE A C 1
ATOM 780 O O . ILE A 1 105 ? -16.403 2.709 30.056 1.00 96.50 105 ILE A O 1
ATOM 784 N N . THR A 1 106 ? -18.047 3.577 31.314 1.00 95.44 106 THR A N 1
ATOM 785 C CA . THR A 1 106 ? -18.798 4.151 30.185 1.00 95.44 106 THR A CA 1
ATOM 786 C C . THR A 1 106 ? -17.932 5.126 29.390 1.00 95.44 106 THR A C 1
ATOM 788 O O . THR A 1 106 ? -17.818 4.984 28.172 1.00 95.44 106 THR A O 1
ATOM 791 N N . GLN A 1 107 ? -17.235 6.044 30.067 1.00 95.94 107 GLN A N 1
ATOM 792 C CA . GLN A 1 107 ? -16.328 6.996 29.411 1.00 95.94 107 GLN A CA 1
ATOM 793 C C . GLN A 1 107 ? -15.178 6.296 28.671 1.00 95.94 107 GLN A C 1
ATOM 795 O O . GLN A 1 107 ? -14.820 6.682 27.555 1.00 95.94 107 GLN A O 1
ATOM 800 N N . LEU A 1 108 ? -14.607 5.238 29.258 1.00 96.69 108 LEU A N 1
ATOM 801 C CA . LEU A 1 108 ? -13.558 4.448 28.607 1.00 96.69 108 LEU A CA 1
ATOM 802 C C . LEU A 1 108 ? -14.071 3.757 27.336 1.00 96.69 108 LEU A C 1
ATOM 804 O O . LEU A 1 108 ? -13.389 3.769 26.310 1.00 96.69 108 LEU A O 1
ATOM 808 N N . ILE A 1 109 ? -15.273 3.181 27.385 1.00 96.31 109 ILE A N 1
ATOM 809 C CA . ILE A 1 109 ? -15.903 2.510 26.242 1.00 96.31 109 ILE A CA 1
ATOM 810 C C . ILE A 1 109 ? -16.228 3.497 25.119 1.00 96.31 109 ILE A C 1
ATOM 812 O O . ILE A 1 109 ? -15.977 3.191 23.951 1.00 96.31 109 ILE A O 1
ATOM 816 N N . GLU A 1 110 ? -16.716 4.694 25.447 1.00 94.94 110 GLU A N 1
ATOM 817 C CA . GLU A 1 110 ? -16.927 5.760 24.464 1.00 94.94 110 GLU A CA 1
ATOM 818 C C . GLU A 1 110 ? -15.619 6.148 23.764 1.00 94.94 110 GLU A C 1
ATOM 820 O O . GLU A 1 110 ? -15.577 6.196 22.530 1.00 94.94 110 GLU A O 1
ATOM 825 N N . GLY A 1 111 ? -14.533 6.320 24.525 1.00 96.62 111 GLY A N 1
ATOM 826 C CA . GLY A 1 111 ? -13.209 6.612 23.973 1.00 96.62 111 GLY A CA 1
ATOM 827 C C . GLY A 1 111 ? -12.671 5.497 23.068 1.00 96.62 111 GLY A C 1
ATOM 828 O O . GLY A 1 111 ? -12.122 5.770 21.996 1.00 96.62 111 GLY A O 1
ATOM 829 N N . ILE A 1 112 ? -12.867 4.227 23.442 1.00 96.31 112 ILE A N 1
ATOM 830 C CA . ILE A 1 112 ? -12.501 3.080 22.593 1.00 96.31 112 ILE A CA 1
ATOM 831 C C . ILE A 1 112 ? -13.313 3.098 21.293 1.00 96.31 112 ILE A C 1
ATOM 833 O O . ILE A 1 112 ? -12.749 2.893 20.216 1.00 96.31 112 ILE A O 1
ATOM 837 N N . ARG A 1 113 ? -14.618 3.386 21.366 1.00 92.75 113 ARG A N 1
ATOM 838 C CA . ARG A 1 113 ? -15.498 3.427 20.192 1.00 92.75 113 ARG A CA 1
ATOM 839 C C . ARG A 1 113 ? -15.108 4.540 19.222 1.00 92.75 113 ARG A C 1
ATOM 841 O O . ARG A 1 113 ? -15.039 4.295 18.017 1.00 92.75 113 ARG A O 1
ATOM 848 N N . GLU A 1 114 ? -14.821 5.735 19.729 1.00 95.88 114 GLU A N 1
ATOM 849 C CA . GLU A 1 114 ? -14.341 6.857 18.915 1.00 95.88 114 GLU A CA 1
ATOM 850 C C . GLU A 1 114 ? -13.002 6.519 18.241 1.00 95.88 114 GLU A C 1
ATOM 852 O O . GLU A 1 114 ? -12.842 6.689 17.029 1.00 95.88 114 GLU A O 1
ATOM 857 N N . SER A 1 115 ? -12.058 5.958 19.003 1.00 96.62 115 SER A N 1
ATOM 858 C CA . SER A 1 115 ? -10.756 5.531 18.485 1.00 96.62 115 SER A CA 1
ATOM 859 C C . SER A 1 115 ? -10.887 4.455 17.401 1.00 96.62 115 SER A C 1
ATOM 861 O O . SER A 1 115 ? -10.214 4.525 16.366 1.00 96.62 115 SER A O 1
ATOM 863 N N . ALA A 1 116 ? -11.797 3.492 17.581 1.00 95.88 116 ALA A N 1
ATOM 864 C CA . ALA A 1 116 ? -12.093 2.471 16.584 1.00 95.88 116 ALA A CA 1
ATOM 865 C C . ALA A 1 116 ? -12.656 3.092 15.294 1.00 95.88 116 ALA A C 1
ATOM 867 O O . ALA A 1 116 ? -12.150 2.806 14.210 1.00 95.88 116 ALA A O 1
ATOM 868 N N . GLN A 1 117 ? -13.635 3.997 15.388 1.00 93.06 117 GLN A N 1
ATOM 869 C CA . GLN A 1 117 ? -14.196 4.688 14.218 1.00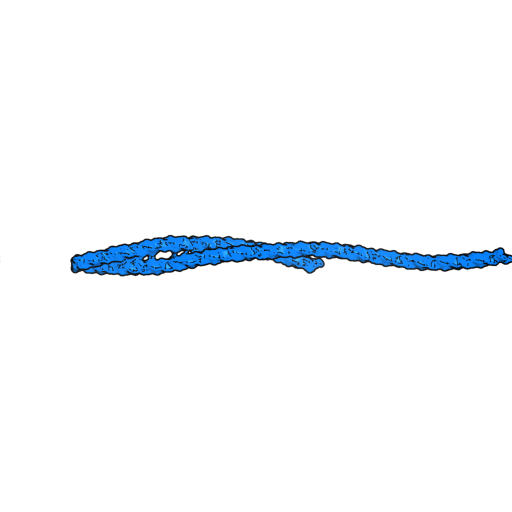 93.06 117 GLN A CA 1
ATOM 870 C C . GLN A 1 117 ? -13.142 5.504 13.458 1.00 93.06 117 GLN A C 1
ATOM 872 O O . GLN A 1 117 ? -13.051 5.411 12.231 1.00 93.06 117 GLN A O 1
ATOM 877 N N . ASN A 1 118 ? -12.305 6.258 14.175 1.00 96.12 118 ASN A N 1
ATOM 878 C CA . ASN A 1 118 ? -11.199 7.000 13.571 1.00 96.12 118 ASN A CA 1
ATOM 879 C C . ASN A 1 118 ? -10.223 6.049 12.860 1.00 96.12 118 ASN A C 1
ATOM 881 O O . ASN A 1 118 ? -9.854 6.264 11.703 1.00 96.12 118 ASN A O 1
ATOM 885 N N . SER A 1 119 ? -9.866 4.944 13.516 1.00 96.56 119 SER A N 1
ATOM 886 C CA . SER A 1 119 ? -8.950 3.950 12.959 1.00 96.56 119 SER A CA 1
ATOM 887 C C . SER A 1 119 ? -9.508 3.293 11.692 1.00 96.56 119 SER A C 1
ATOM 889 O O . SER A 1 119 ? -8.757 3.139 10.731 1.00 96.56 119 SER A O 1
ATOM 891 N N . VAL A 1 120 ? -10.818 3.015 11.614 1.00 93.56 120 VAL A N 1
ATOM 892 C CA . VAL A 1 120 ? -11.469 2.563 10.367 1.00 93.56 120 VAL A CA 1
ATOM 893 C C . VAL A 1 120 ? -11.269 3.585 9.243 1.00 93.56 120 VAL A C 1
ATOM 895 O O . VAL A 1 120 ? -10.828 3.217 8.153 1.00 93.56 120 VAL A O 1
ATOM 898 N N . GLY A 1 121 ? -11.508 4.874 9.504 1.00 92.50 121 GLY A N 1
ATOM 899 C CA . GLY A 1 121 ? -11.276 5.935 8.518 1.00 92.50 121 GLY A CA 1
ATOM 900 C C . GLY A 1 121 ? -9.821 5.993 8.034 1.00 92.50 121 GLY A C 1
ATOM 901 O O . GLY A 1 121 ? -9.560 6.089 6.834 1.00 92.50 121 GLY A O 1
ATOM 902 N N . ARG A 1 122 ? -8.858 5.847 8.951 1.00 95.06 122 ARG A N 1
ATOM 903 C CA . ARG A 1 122 ? -7.424 5.805 8.615 1.00 95.06 122 ARG A CA 1
ATOM 904 C C . ARG A 1 122 ? -7.047 4.570 7.802 1.00 95.06 122 ARG A C 1
ATOM 906 O O . ARG A 1 122 ? -6.245 4.689 6.880 1.00 95.06 122 ARG A O 1
ATOM 913 N N . THR A 1 123 ? -7.627 3.407 8.102 1.00 94.81 123 THR A N 1
ATOM 914 C CA . THR A 1 123 ? -7.408 2.195 7.297 1.00 94.81 123 THR A CA 1
ATOM 915 C C . THR A 1 123 ? -7.982 2.328 5.889 1.00 94.81 123 THR A C 1
ATOM 917 O O . THR A 1 123 ? -7.324 1.918 4.939 1.00 94.81 123 THR A O 1
ATOM 920 N N . ALA A 1 124 ? -9.141 2.976 5.724 1.00 91.38 124 ALA A N 1
ATOM 921 C CA . ALA A 1 124 ? -9.719 3.239 4.407 1.00 91.38 124 ALA A CA 1
ATOM 922 C C . ALA A 1 124 ? -8.814 4.147 3.556 1.00 91.38 124 ALA A C 1
ATOM 924 O O . ALA A 1 124 ? -8.528 3.825 2.404 1.00 91.38 124 ALA A O 1
ATOM 925 N N . LEU A 1 125 ? -8.284 5.224 4.149 1.00 94.69 125 LEU A N 1
ATOM 926 C CA . LEU A 1 125 ? -7.290 6.077 3.490 1.00 94.69 125 LEU A CA 1
ATOM 927 C C . LEU A 1 125 ? -6.008 5.297 3.146 1.00 94.69 125 LEU A C 1
ATOM 929 O O . LEU A 1 125 ? -5.435 5.474 2.074 1.00 94.69 125 LEU A O 1
ATOM 933 N N . GLY A 1 126 ? -5.558 4.414 4.042 1.00 94.62 126 GLY A N 1
ATOM 934 C CA . GLY A 1 126 ? -4.425 3.523 3.789 1.00 94.62 126 GLY A CA 1
ATOM 935 C C . GLY A 1 126 ? -4.653 2.618 2.576 1.00 94.62 126 GLY A C 1
ATOM 936 O O . GLY A 1 126 ? -3.774 2.510 1.724 1.00 94.62 126 GLY A O 1
ATOM 937 N N . ALA A 1 127 ? -5.843 2.027 2.452 1.00 93.06 127 ALA A N 1
ATOM 938 C CA . ALA A 1 127 ? -6.209 1.189 1.312 1.00 93.06 127 ALA A CA 1
ATOM 939 C C . ALA A 1 127 ? -6.201 1.972 -0.013 1.00 93.06 127 ALA A C 1
ATOM 941 O O . ALA A 1 127 ? -5.703 1.469 -1.021 1.00 93.06 127 ALA A O 1
ATOM 942 N N . GLU A 1 128 ? -6.690 3.216 -0.006 1.00 95.38 128 GLU A N 1
ATOM 943 C CA . GLU A 1 128 ? -6.632 4.109 -1.168 1.00 95.38 128 GLU A CA 1
ATOM 944 C C . GLU A 1 128 ? -5.182 4.405 -1.579 1.00 95.38 128 GLU A C 1
ATOM 946 O O . GLU A 1 128 ? -4.836 4.301 -2.755 1.00 95.38 128 GLU A O 1
ATOM 951 N N . LYS A 1 129 ? -4.300 4.682 -0.611 1.00 95.31 129 LYS A N 1
ATOM 952 C CA . LYS A 1 129 ? -2.876 4.935 -0.880 1.00 95.31 129 LYS A CA 1
ATOM 953 C C . LYS A 1 129 ? -2.130 3.720 -1.413 1.00 95.31 129 LYS A C 1
ATOM 955 O O . LYS A 1 129 ? -1.268 3.868 -2.276 1.00 95.31 129 LYS A O 1
ATOM 960 N N . VAL A 1 130 ? -2.475 2.522 -0.950 1.00 95.56 130 VAL A N 1
ATOM 961 C CA . VAL A 1 130 ? -1.943 1.275 -1.516 1.00 95.56 130 VAL A CA 1
ATOM 962 C C . VAL A 1 130 ? -2.385 1.117 -2.971 1.00 95.56 130 VAL A C 1
ATOM 964 O O . VAL A 1 130 ? -1.566 0.776 -3.821 1.00 95.56 130 VAL A O 1
ATOM 967 N N . LYS A 1 131 ? -3.649 1.427 -3.283 1.00 93.44 131 LYS A N 1
ATOM 968 C CA . LYS A 1 131 ? -4.163 1.390 -4.657 1.00 93.44 131 LYS A CA 1
ATOM 969 C C . LYS A 1 131 ? -3.435 2.370 -5.580 1.00 93.44 131 LYS A C 1
ATOM 971 O O . LYS A 1 131 ? -2.981 1.960 -6.643 1.00 93.44 131 LYS A O 1
ATOM 976 N N . GLU A 1 132 ? -3.256 3.615 -5.147 1.00 95.69 132 GLU A N 1
ATOM 977 C CA . GLU A 1 132 ? -2.459 4.618 -5.871 1.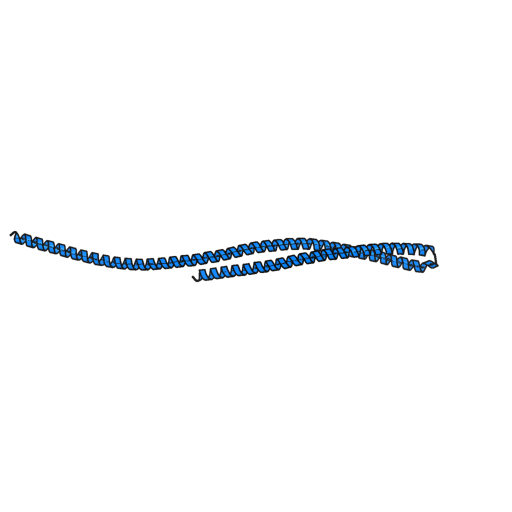00 95.69 132 GLU A CA 1
ATOM 978 C C . GLU A 1 132 ? -1.020 4.116 -6.111 1.00 95.69 132 GLU A C 1
ATOM 980 O O . GLU A 1 132 ? -0.492 4.204 -7.220 1.00 95.69 132 GLU A O 1
ATOM 985 N N . GLY A 1 133 ? -0.401 3.500 -5.098 1.00 95.44 133 GLY A N 1
ATOM 986 C CA . GLY A 1 133 ? 0.924 2.888 -5.216 1.00 95.44 133 GLY A CA 1
ATOM 987 C C . GLY A 1 133 ? 0.991 1.750 -6.241 1.00 95.44 133 GLY A C 1
ATOM 988 O O . GLY A 1 133 ? 1.970 1.657 -6.983 1.00 95.44 133 GLY A O 1
ATOM 989 N N . MET A 1 134 ? -0.047 0.911 -6.326 1.00 94.31 134 MET A N 1
ATOM 990 C CA . MET A 1 134 ? -0.143 -0.146 -7.341 1.00 94.31 134 MET A CA 1
ATOM 991 C C . MET A 1 134 ? -0.245 0.422 -8.759 1.00 94.31 134 MET A C 1
ATOM 993 O O . MET A 1 134 ? 0.418 -0.089 -9.659 1.00 94.31 134 MET A O 1
ATOM 997 N N . GLU A 1 135 ? -1.024 1.486 -8.963 1.00 95.38 135 GLU A N 1
ATOM 998 C CA . GLU A 1 135 ? -1.158 2.148 -10.269 1.00 95.38 135 GLU A CA 1
ATOM 999 C 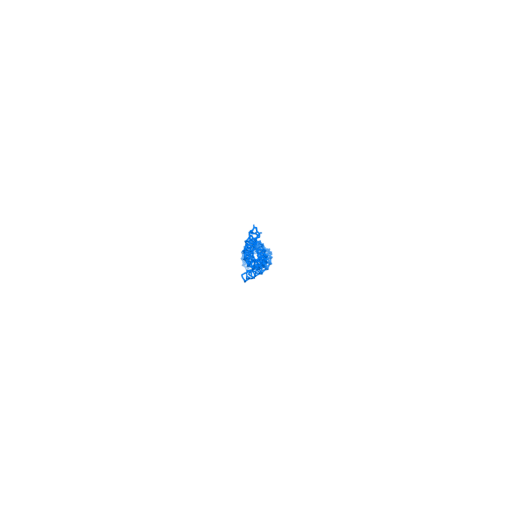C . GLU A 1 135 ? 0.187 2.734 -10.739 1.00 95.38 135 GLU A C 1
ATOM 1001 O O . GLU A 1 135 ? 0.607 2.506 -11.876 1.00 95.38 135 GLU A O 1
ATOM 1006 N N . ILE A 1 136 ? 0.919 3.404 -9.840 1.00 95.62 136 ILE A N 1
ATOM 1007 C CA . ILE A 1 136 ? 2.257 3.953 -10.122 1.00 95.62 136 ILE A CA 1
ATOM 1008 C C . ILE A 1 136 ? 3.266 2.839 -10.437 1.00 95.62 136 ILE A C 1
ATOM 1010 O O . ILE A 1 136 ? 4.072 2.960 -11.369 1.00 95.62 136 ILE A O 1
ATOM 1014 N N . ALA A 1 137 ? 3.239 1.749 -9.666 1.00 95.38 137 ALA A N 1
ATO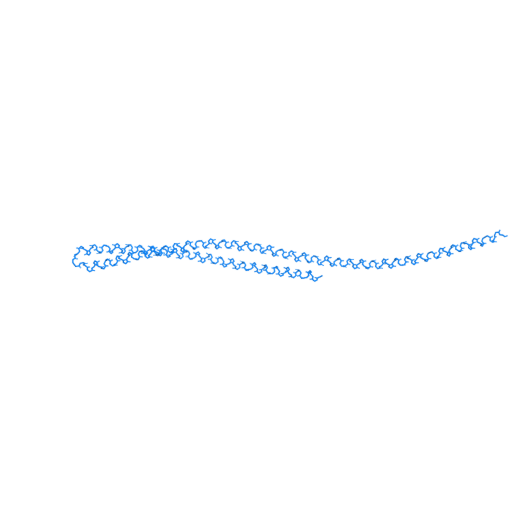M 1015 C CA . ALA A 1 137 ? 4.105 0.602 -9.903 1.00 95.38 137 ALA A CA 1
ATOM 1016 C C . ALA A 1 137 ? 3.798 -0.039 -11.266 1.00 95.38 137 ALA A C 1
ATOM 1018 O O . ALA A 1 137 ? 4.721 -0.262 -12.043 1.00 95.38 137 ALA A O 1
ATOM 1019 N N . SER A 1 138 ? 2.522 -0.239 -11.605 1.00 94.38 138 SER A N 1
ATOM 1020 C CA . SER A 1 138 ? 2.102 -0.777 -12.906 1.00 94.38 138 SER A CA 1
ATOM 1021 C C . SER A 1 138 ? 2.619 0.068 -14.071 1.00 94.38 138 SER A C 1
ATOM 1023 O O . SER A 1 138 ? 3.260 -0.464 -14.977 1.00 94.38 138 SER A O 1
ATOM 1025 N N . ALA A 1 139 ? 2.441 1.391 -14.011 1.00 95.75 139 ALA A N 1
ATOM 1026 C CA . ALA A 1 139 ? 2.966 2.305 -15.028 1.00 95.75 139 ALA A CA 1
ATOM 1027 C C . ALA A 1 139 ? 4.499 2.216 -15.154 1.00 95.75 139 ALA A C 1
ATOM 1029 O O . ALA A 1 139 ? 5.055 2.271 -16.250 1.00 95.75 139 ALA A O 1
ATOM 1030 N N . SER A 1 140 ? 5.204 2.018 -14.036 1.00 95.62 140 SER A N 1
ATOM 1031 C CA . SER A 1 140 ? 6.656 1.800 -14.047 1.00 95.62 140 SER A CA 1
ATOM 1032 C C . SER A 1 140 ? 7.050 0.480 -14.717 1.00 95.62 140 SER A C 1
ATOM 1034 O O . SER A 1 140 ? 8.052 0.432 -15.431 1.00 95.62 140 SER A O 1
ATOM 1036 N N . GLY A 1 141 ? 6.254 -0.575 -14.536 1.00 94.38 141 GLY A N 1
ATOM 1037 C CA . GLY A 1 141 ? 6.435 -1.862 -15.212 1.00 94.38 141 GLY A CA 1
ATOM 1038 C C . GLY A 1 141 ? 6.284 -1.741 -16.728 1.00 94.38 141 GLY A C 1
ATOM 1039 O O . GLY A 1 141 ? 7.136 -2.229 -17.474 1.00 94.38 141 GLY A O 1
ATOM 1040 N N . GLU A 1 142 ? 5.264 -1.011 -17.186 1.00 94.94 142 GLU A N 1
ATOM 1041 C CA . GLU A 1 142 ? 5.060 -0.706 -18.609 1.00 94.94 142 GLU A CA 1
ATOM 1042 C C . GLU A 1 142 ? 6.244 0.069 -19.203 1.00 94.94 142 GLU A C 1
ATOM 1044 O O . GLU A 1 142 ? 6.722 -0.269 -20.288 1.00 94.94 142 GLU A O 1
ATOM 1049 N N . MET A 1 143 ? 6.790 1.050 -18.473 1.00 95.62 143 MET A N 1
ATOM 1050 C CA . MET A 1 143 ? 7.984 1.784 -18.910 1.00 95.62 143 MET A CA 1
ATOM 1051 C C . MET A 1 143 ? 9.196 0.863 -19.095 1.00 95.62 143 MET A C 1
ATOM 1053 O O . MET A 1 143 ? 9.891 0.967 -20.106 1.00 95.62 143 MET A O 1
ATOM 1057 N N . PHE A 1 144 ? 9.452 -0.065 -18.166 1.00 94.38 144 PHE A N 1
ATOM 1058 C CA . PHE A 1 144 ? 10.547 -1.029 -18.321 1.00 94.38 144 PHE A CA 1
ATOM 1059 C C . PHE A 1 144 ? 10.332 -1.979 -19.503 1.00 94.38 144 PHE A C 1
ATOM 1061 O O . PHE A 1 144 ? 11.288 -2.271 -20.225 1.00 94.38 144 PHE A O 1
ATOM 1068 N N . SER A 1 145 ? 9.092 -2.415 -19.742 1.00 91.69 145 SER A N 1
ATOM 1069 C CA . SER A 1 145 ? 8.748 -3.214 -20.923 1.00 91.69 145 SER A CA 1
ATOM 1070 C C . SER A 1 145 ? 9.035 -2.449 -22.222 1.00 91.69 145 SER A C 1
ATOM 1072 O O . SER A 1 145 ? 9.690 -2.988 -23.117 1.00 91.69 145 SER A O 1
ATOM 1074 N N . GLY A 1 146 ? 8.654 -1.169 -22.285 1.00 95.25 146 GLY A N 1
ATOM 1075 C CA . GLY A 1 146 ? 8.967 -0.290 -23.412 1.00 95.25 146 GLY A CA 1
ATOM 1076 C C . GLY A 1 146 ? 10.473 -0.112 -23.636 1.00 95.25 146 GLY A C 1
ATOM 1077 O O . GLY A 1 146 ? 10.939 -0.181 -24.772 1.00 95.25 146 GLY A O 1
ATOM 1078 N N . ILE A 1 147 ? 11.263 0.036 -22.566 1.00 94.38 147 ILE A N 1
ATOM 1079 C CA . ILE A 1 147 ? 12.732 0.119 -22.660 1.00 94.38 147 ILE A CA 1
ATOM 1080 C C . ILE A 1 147 ? 13.317 -1.159 -23.275 1.00 94.38 147 ILE A C 1
ATOM 1082 O O . ILE A 1 147 ? 14.174 -1.074 -24.155 1.00 94.38 147 ILE A O 1
ATOM 1086 N N . THR A 1 148 ? 12.863 -2.338 -22.841 1.00 92.12 148 THR A N 1
ATOM 1087 C CA . THR A 1 148 ? 13.314 -3.613 -23.418 1.00 92.12 148 THR A CA 1
ATOM 1088 C C . THR A 1 148 ? 13.009 -3.686 -24.915 1.00 92.12 148 THR A C 1
ATOM 1090 O O . THR A 1 148 ? 13.899 -4.048 -25.684 1.00 92.12 148 THR A O 1
ATOM 1093 N N . GLN A 1 149 ? 11.810 -3.277 -25.341 1.00 94.06 149 GLN A N 1
ATOM 1094 C CA . GLN A 1 149 ? 11.431 -3.272 -26.756 1.00 94.06 149 GLN A CA 1
ATOM 1095 C C . GLN A 1 149 ? 12.311 -2.327 -27.590 1.00 94.06 149 GLN A C 1
ATOM 1097 O O . GLN A 1 149 ? 12.837 -2.737 -28.624 1.00 94.06 149 GLN A O 1
ATOM 1102 N N . ILE A 1 150 ? 12.532 -1.096 -27.112 1.00 94.94 150 ILE A N 1
ATOM 1103 C CA . ILE A 1 150 ? 13.386 -0.108 -27.792 1.00 94.94 150 ILE A CA 1
ATOM 1104 C C . ILE A 1 150 ? 14.812 -0.644 -27.954 1.00 94.94 150 ILE A C 1
ATOM 1106 O O . ILE A 1 150 ? 15.428 -0.465 -29.000 1.00 94.94 150 ILE A O 1
ATOM 1110 N N . ILE A 1 151 ? 15.356 -1.323 -26.940 1.00 92.94 151 ILE A N 1
ATOM 1111 C CA . ILE A 1 151 ? 16.711 -1.884 -27.017 1.00 92.94 151 ILE A CA 1
ATOM 1112 C C . ILE A 1 151 ? 16.789 -3.037 -28.017 1.00 92.94 151 ILE A C 1
ATOM 1114 O O . ILE A 1 151 ? 17.781 -3.147 -28.737 1.00 92.94 151 ILE A O 1
ATOM 1118 N N . GLU A 1 152 ? 15.777 -3.902 -28.067 1.00 91.62 152 GLU A N 1
ATOM 1119 C CA . GLU A 1 152 ? 15.725 -5.004 -29.032 1.00 91.62 152 GLU A CA 1
ATOM 1120 C C . GLU A 1 152 ? 15.664 -4.494 -30.480 1.00 91.62 152 GLU A C 1
ATOM 1122 O O . GLU A 1 152 ? 16.328 -5.055 -31.356 1.00 91.62 152 GLU A O 1
ATOM 1127 N N . GLU A 1 153 ? 14.940 -3.400 -30.723 1.00 94.44 153 GLU A N 1
ATOM 1128 C CA . GLU A 1 153 ? 14.911 -2.706 -32.014 1.00 94.44 153 GLU A CA 1
ATOM 1129 C C . GLU A 1 153 ? 16.274 -2.086 -32.354 1.00 94.44 153 GLU A C 1
ATOM 1131 O O . GLU A 1 153 ? 16.834 -2.372 -33.412 1.00 94.44 153 GLU A O 1
ATOM 1136 N N . LEU A 1 154 ? 16.888 -1.369 -31.409 1.00 93.25 154 LEU A N 1
ATOM 1137 C CA . LEU A 1 154 ? 18.223 -0.774 -31.561 1.00 93.25 154 LEU A CA 1
ATOM 1138 C C . LEU A 1 154 ? 19.300 -1.810 -31.912 1.00 93.25 154 LEU A C 1
ATOM 1140 O O . LEU A 1 154 ? 20.179 -1.563 -32.737 1.00 93.25 154 LEU A O 1
ATOM 1144 N N . VAL A 1 155 ? 19.253 -2.992 -31.289 1.00 91.50 155 VAL A N 1
ATOM 1145 C CA . VAL A 1 155 ? 20.183 -4.090 -31.598 1.00 91.50 155 VAL A CA 1
ATOM 1146 C C . VAL A 1 155 ? 20.013 -4.565 -33.042 1.00 91.50 155 VAL A C 1
ATOM 1148 O O . VAL A 1 155 ? 21.010 -4.882 -33.695 1.00 91.50 155 VAL A O 1
ATOM 1151 N N . ARG A 1 156 ? 18.776 -4.598 -33.549 1.00 92.81 156 ARG A N 1
ATOM 1152 C CA . ARG A 1 156 ? 18.478 -4.991 -34.929 1.00 92.81 156 ARG A CA 1
ATOM 1153 C C . ARG A 1 156 ? 18.985 -3.952 -35.927 1.00 92.81 156 ARG A C 1
ATOM 1155 O O . ARG A 1 156 ? 19.699 -4.327 -36.852 1.00 92.81 156 ARG A O 1
ATOM 1162 N N . GLU A 1 157 ? 18.715 -2.671 -35.690 1.00 94.31 157 GLU A N 1
ATOM 1163 C CA . GLU A 1 157 ? 19.202 -1.576 -36.541 1.00 94.31 157 GLU A CA 1
ATOM 1164 C C . GLU A 1 157 ? 20.735 -1.553 -36.622 1.00 94.31 157 GLU A C 1
ATOM 1166 O O . GLU A 1 157 ? 21.311 -1.427 -37.701 1.00 94.31 157 GLU A O 1
ATOM 1171 N N . ILE A 1 158 ? 21.426 -1.751 -35.493 1.00 92.00 158 ILE A N 1
ATOM 1172 C CA . ILE A 1 158 ? 22.895 -1.821 -35.472 1.00 92.00 158 ILE A CA 1
ATOM 1173 C C . ILE A 1 158 ? 23.408 -2.995 -36.317 1.00 92.00 158 ILE A C 1
ATOM 1175 O O . ILE A 1 158 ? 24.426 -2.858 -36.999 1.00 92.00 158 ILE A O 1
ATOM 1179 N N . ALA A 1 159 ? 22.729 -4.145 -36.284 1.00 92.00 159 ALA A N 1
ATOM 1180 C CA . ALA A 1 159 ? 23.102 -5.297 -37.100 1.00 92.00 159 ALA A CA 1
ATOM 1181 C C . ALA A 1 159 ? 22.916 -5.020 -38.602 1.00 92.00 159 ALA A C 1
ATOM 1183 O O . ALA A 1 159 ? 23.780 -5.387 -39.400 1.00 92.00 159 ALA A O 1
ATOM 1184 N N . GLU A 1 160 ? 21.844 -4.324 -38.984 1.00 95.81 160 GLU A N 1
ATOM 1185 C CA . GLU A 1 160 ? 21.609 -3.898 -40.368 1.00 95.81 160 GLU A CA 1
ATOM 1186 C C . GLU A 1 160 ? 22.679 -2.909 -40.847 1.00 95.81 160 GLU A C 1
ATOM 1188 O O . GLU A 1 160 ? 23.264 -3.102 -41.915 1.00 95.81 160 GLU A O 1
ATOM 1193 N N . VAL A 1 161 ? 23.017 -1.903 -40.033 1.00 95.94 161 VAL A N 1
ATOM 1194 C CA . VAL A 1 161 ? 24.084 -0.934 -40.343 1.00 95.94 161 VAL A CA 1
ATOM 1195 C C . VAL A 1 161 ? 25.442 -1.624 -40.483 1.00 95.94 161 VAL A C 1
ATOM 1197 O O . VAL A 1 161 ? 26.214 -1.290 -41.386 1.00 95.94 161 VAL A O 1
ATOM 1200 N N . ALA A 1 162 ? 25.745 -2.601 -39.625 1.00 95.12 162 ALA A N 1
ATOM 1201 C CA . ALA A 1 162 ? 26.972 -3.385 -39.726 1.00 95.12 162 ALA A CA 1
ATOM 1202 C C . ALA A 1 162 ? 27.027 -4.178 -41.044 1.00 95.12 162 ALA A C 1
ATOM 1204 O O . ALA A 1 162 ? 28.054 -4.152 -41.724 1.00 95.12 162 ALA A O 1
ATOM 1205 N N . GLY A 1 163 ? 25.919 -4.813 -41.443 1.00 96.38 163 GLY A N 1
ATOM 1206 C CA . GLY A 1 163 ? 25.811 -5.519 -42.722 1.00 96.38 163 GLY A CA 1
ATOM 1207 C C . GLY A 1 163 ? 25.983 -4.592 -43.930 1.00 96.38 163 GLY A C 1
ATOM 1208 O O . GLY A 1 163 ? 26.784 -4.879 -44.820 1.00 96.38 163 GLY A O 1
ATOM 1209 N N . ALA A 1 164 ? 25.316 -3.436 -43.930 1.00 96.81 164 ALA A N 1
ATOM 1210 C CA . ALA A 1 164 ? 25.465 -2.428 -44.981 1.00 96.81 164 ALA A CA 1
ATOM 1211 C C . ALA A 1 164 ? 26.906 -1.894 -45.068 1.00 96.81 164 ALA A C 1
ATOM 1213 O O . ALA A 1 164 ? 27.444 -1.713 -46.159 1.00 96.81 164 ALA A O 1
ATOM 1214 N N . SER A 1 165 ? 27.567 -1.702 -43.923 1.00 96.69 165 SER A N 1
ATOM 1215 C CA . SER A 1 165 ? 28.969 -1.270 -43.866 1.00 96.69 165 SER A CA 1
ATOM 1216 C C . SER A 1 165 ? 29.914 -2.313 -44.472 1.00 96.69 165 SER A C 1
ATOM 1218 O O . SER A 1 165 ? 30.848 -1.948 -45.182 1.00 96.69 165 SER A O 1
ATOM 1220 N N . GLN A 1 166 ? 29.660 -3.607 -44.247 1.00 96.75 166 GLN A N 1
ATOM 1221 C CA . GLN A 1 166 ? 30.430 -4.688 -44.874 1.00 96.75 166 GLN A CA 1
ATOM 1222 C C . GLN A 1 166 ? 30.234 -4.723 -46.394 1.00 96.75 166 GLN A C 1
ATOM 1224 O O . GLN A 1 166 ? 31.206 -4.881 -47.130 1.00 96.75 166 GLN A O 1
ATOM 1229 N N . GLN A 1 167 ? 29.003 -4.531 -46.874 1.00 96.88 167 GLN A N 1
ATOM 1230 C CA . GLN A 1 167 ? 28.720 -4.454 -48.310 1.00 96.88 167 GLN A CA 1
ATOM 1231 C C . GLN A 1 167 ? 29.397 -3.244 -48.965 1.00 96.88 167 GLN A C 1
ATOM 1233 O O . GLN A 1 167 ? 29.967 -3.376 -50.045 1.00 96.88 167 GLN A O 1
ATOM 1238 N N . LEU A 1 168 ? 29.384 -2.083 -48.303 1.00 95.94 168 LEU A N 1
ATOM 1239 C CA . LEU A 1 168 ? 30.085 -0.886 -48.774 1.00 95.94 168 LEU A CA 1
ATOM 1240 C C . LEU A 1 168 ? 31.600 -1.095 -48.842 1.00 95.94 168 LEU A C 1
ATOM 1242 O O . LEU A 1 168 ? 32.217 -0.676 -49.817 1.00 95.94 168 LEU A O 1
ATOM 1246 N N . ALA A 1 169 ? 32.194 -1.752 -47.841 1.00 96.50 169 ALA A N 1
ATOM 1247 C CA . ALA A 1 169 ? 33.618 -2.075 -47.851 1.00 96.50 169 ALA A CA 1
ATOM 1248 C C . ALA A 1 169 ? 33.980 -2.985 -49.037 1.00 96.50 169 ALA A C 1
ATOM 1250 O O . ALA A 1 169 ? 34.904 -2.670 -49.781 1.00 96.50 169 ALA A O 1
ATOM 1251 N N . ALA A 1 170 ? 33.200 -4.046 -49.273 1.00 96.62 170 ALA A N 1
ATOM 1252 C CA . ALA A 1 170 ? 33.401 -4.937 -50.416 1.00 96.62 170 ALA A CA 1
ATOM 1253 C C . ALA A 1 170 ? 33.241 -4.207 -51.764 1.00 96.62 170 ALA A C 1
ATOM 1255 O O . ALA A 1 170 ? 34.070 -4.363 -52.657 1.00 96.62 170 ALA A O 1
ATOM 1256 N N . GLY A 1 171 ? 32.219 -3.355 -51.903 1.00 97.31 171 GLY A N 1
ATOM 1257 C CA . GLY A 1 171 ? 32.021 -2.554 -53.115 1.00 97.31 171 GLY A CA 1
ATOM 1258 C C . GLY A 1 171 ? 33.135 -1.526 -53.351 1.00 97.31 171 GLY A C 1
ATOM 1259 O O . GLY A 1 171 ? 33.492 -1.255 -54.495 1.00 97.31 171 GLY A O 1
ATOM 1260 N N . ALA A 1 172 ? 33.721 -0.972 -52.286 1.00 96.62 172 ALA A N 1
ATOM 1261 C CA . ALA A 1 172 ? 34.875 -0.082 -52.391 1.00 96.62 172 ALA A CA 1
ATOM 1262 C C . ALA A 1 172 ? 36.136 -0.826 -52.866 1.00 96.62 172 ALA A C 1
ATOM 1264 O O . ALA A 1 172 ? 36.877 -0.289 -53.691 1.00 96.62 172 ALA A O 1
ATOM 1265 N N . GLU A 1 173 ? 36.361 -2.059 -52.401 1.00 96.81 173 GLU A N 1
ATOM 1266 C CA . GLU A 1 173 ? 37.452 -2.918 -52.886 1.00 96.81 173 GLU A CA 1
ATOM 1267 C C . GLU A 1 173 ? 37.284 -3.256 -54.377 1.00 96.81 173 GLU A C 1
ATOM 1269 O O . GLU A 1 173 ? 38.224 -3.087 -55.156 1.00 96.81 173 GLU A O 1
ATOM 1274 N N . GLU A 1 174 ? 36.079 -3.648 -54.803 1.00 97.25 174 GLU A N 1
ATOM 1275 C CA . GLU A 1 174 ? 35.765 -3.930 -56.213 1.00 97.25 174 GLU A CA 1
ATOM 1276 C C . GLU A 1 174 ? 35.958 -2.694 -57.107 1.00 97.25 174 GLU A C 1
ATOM 1278 O O . GLU A 1 174 ? 36.540 -2.771 -58.194 1.00 97.25 174 GLU A O 1
ATOM 1283 N N . MET A 1 175 ? 35.521 -1.525 -56.636 1.00 96.56 175 MET A N 1
ATOM 1284 C CA . MET A 1 175 ? 35.700 -0.260 -57.346 1.00 96.56 175 MET A CA 1
ATOM 1285 C C . MET A 1 175 ? 37.178 0.121 -57.473 1.00 96.56 175 MET A C 1
ATOM 1287 O O . MET A 1 175 ? 37.595 0.606 -58.528 1.00 96.56 175 MET A O 1
ATOM 1291 N N . SER A 1 176 ? 37.979 -0.121 -56.431 1.00 96.50 176 SER A N 1
ATOM 1292 C CA . SER A 1 176 ? 39.428 0.087 -56.475 1.00 96.50 176 SER A CA 1
ATOM 1293 C C . SER A 1 176 ? 40.074 -0.805 -57.536 1.00 96.50 176 SER A C 1
ATOM 1295 O O . SER A 1 176 ? 40.804 -0.299 -58.386 1.00 96.50 176 SER A O 1
ATOM 1297 N N . ALA A 1 177 ? 39.740 -2.100 -57.557 1.00 96.25 177 ALA A N 1
ATOM 1298 C CA . ALA A 1 177 ? 40.252 -3.042 -58.555 1.00 96.25 177 ALA A CA 1
ATOM 1299 C C . ALA A 1 177 ? 39.856 -2.642 -59.989 1.00 96.25 177 ALA A C 1
ATOM 1301 O O . ALA A 1 177 ? 40.694 -2.609 -60.888 1.00 96.25 177 ALA A O 1
ATOM 1302 N N . THR A 1 178 ? 38.597 -2.245 -60.191 1.00 97.12 178 THR A N 1
ATOM 1303 C CA . THR A 1 178 ? 38.105 -1.762 -61.494 1.00 97.12 178 THR A CA 1
ATOM 1304 C C . THR A 1 178 ? 38.846 -0.498 -61.941 1.00 97.12 178 THR A C 1
ATOM 1306 O O . THR A 1 178 ? 39.156 -0.326 -63.119 1.00 97.12 178 THR A O 1
ATOM 1309 N N . THR A 1 179 ? 39.159 0.400 -61.003 1.00 96.50 179 THR A N 1
ATOM 1310 C CA . THR A 1 179 ? 39.909 1.632 -61.289 1.00 96.50 179 THR A CA 1
ATOM 1311 C C . THR A 1 179 ? 41.354 1.326 -61.702 1.00 96.50 179 THR A C 1
ATOM 1313 O O . THR A 1 179 ? 41.878 1.964 -62.618 1.00 96.50 179 THR A O 1
ATOM 1316 N N . GLU A 1 180 ? 41.996 0.333 -61.078 1.00 96.31 180 GLU A N 1
ATOM 1317 C CA . GLU A 1 180 ? 43.330 -0.140 -61.472 1.00 96.31 180 GLU A CA 1
ATOM 1318 C C . GLU A 1 180 ? 43.330 -0.736 -62.888 1.00 96.31 180 GLU A C 1
ATOM 1320 O O . GLU A 1 180 ? 44.179 -0.374 -63.707 1.00 96.31 180 GLU A O 1
ATOM 1325 N N . GLU A 1 181 ? 42.344 -1.574 -63.216 1.00 96.81 181 GLU A N 1
ATOM 1326 C CA . GLU A 1 181 ? 42.186 -2.162 -64.554 1.00 96.81 181 GLU A CA 1
ATOM 1327 C C . GLU A 1 181 ? 41.945 -1.092 -65.634 1.00 96.81 181 GLU A C 1
ATOM 1329 O O . GLU A 1 181 ? 42.555 -1.124 -66.709 1.00 96.81 181 GLU A O 1
ATOM 1334 N N . GLN A 1 182 ? 41.108 -0.091 -65.343 1.00 95.50 182 GLN A N 1
ATOM 1335 C CA . GLN A 1 182 ? 40.882 1.040 -66.246 1.00 95.50 182 GLN A CA 1
ATOM 1336 C C . GLN A 1 182 ? 42.157 1.853 -66.480 1.00 95.50 182 GLN A C 1
ATOM 1338 O O . GLN A 1 182 ? 42.426 2.257 -67.612 1.00 95.50 182 GLN A O 1
ATOM 1343 N N . SER A 1 183 ? 42.952 2.078 -65.431 1.00 96.50 183 SER A N 1
ATOM 1344 C CA . SER A 1 183 ? 44.240 2.766 -65.540 1.00 96.50 183 SER A CA 1
ATOM 1345 C C . SER A 1 183 ? 45.207 1.997 -66.447 1.00 96.50 183 SER A C 1
ATOM 1347 O O . SER A 1 183 ? 45.802 2.588 -67.351 1.00 96.50 183 SER A O 1
ATOM 1349 N N . ALA A 1 184 ? 45.303 0.673 -66.279 1.00 96.06 184 ALA A N 1
ATOM 1350 C CA . ALA A 1 184 ? 46.118 -0.187 -67.137 1.00 96.06 184 ALA A CA 1
ATOM 1351 C C . ALA A 1 184 ? 45.646 -0.148 -68.602 1.00 96.06 184 ALA A C 1
ATOM 1353 O O . ALA A 1 184 ? 46.440 0.097 -69.511 1.00 96.06 184 ALA A O 1
ATOM 1354 N N . THR A 1 185 ? 44.338 -0.271 -68.834 1.00 96.81 185 THR A N 1
ATOM 1355 C 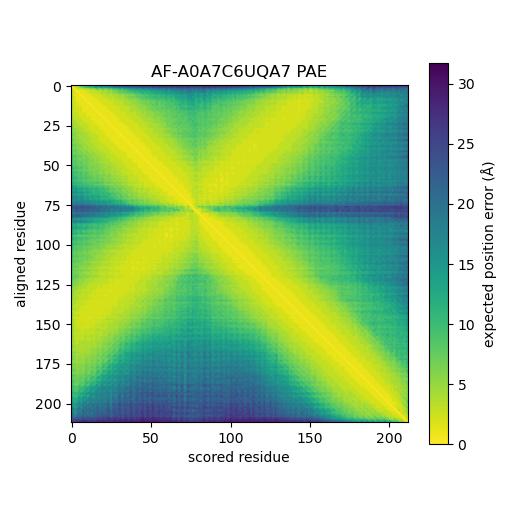CA . THR A 1 185 ? 43.746 -0.196 -70.181 1.00 96.81 185 THR A CA 1
ATOM 1356 C C . THR A 1 185 ? 44.006 1.164 -70.839 1.00 96.81 185 THR A C 1
ATOM 1358 O O . THR A 1 185 ? 44.329 1.244 -72.024 1.00 96.81 185 THR A O 1
ATOM 1361 N N . ALA A 1 186 ? 43.908 2.261 -70.082 1.00 95.69 186 ALA A N 1
ATOM 1362 C CA . ALA A 1 186 ? 44.211 3.600 -70.581 1.00 95.69 186 ALA A CA 1
ATOM 1363 C C . ALA A 1 186 ? 45.681 3.743 -71.011 1.00 95.69 186 ALA A C 1
ATOM 1365 O O . ALA A 1 186 ? 45.961 4.380 -72.031 1.00 95.69 186 ALA A O 1
ATOM 1366 N N . GLN A 1 187 ? 46.612 3.124 -70.278 1.00 95.94 187 GLN A N 1
ATOM 1367 C CA . GLN A 1 187 ? 48.030 3.080 -70.647 1.00 95.94 187 GLN A CA 1
ATOM 1368 C C . GLN A 1 187 ? 48.262 2.273 -71.935 1.00 95.94 187 GLN A C 1
ATOM 1370 O O . GLN A 1 187 ? 48.982 2.740 -72.820 1.00 95.94 187 GLN A O 1
ATOM 1375 N N . GLU A 1 188 ? 47.617 1.114 -72.088 1.00 96.12 188 GLU A N 1
ATOM 1376 C CA . GLU A 1 188 ? 47.703 0.297 -73.309 1.00 96.12 188 GLU A CA 1
ATOM 1377 C C . GLU A 1 188 ? 47.129 1.012 -74.538 1.00 96.12 188 GLU A C 1
ATOM 1379 O O . GLU A 1 188 ? 47.733 0.993 -75.617 1.00 96.12 188 GLU A O 1
ATOM 1384 N N . MET A 1 189 ? 45.992 1.699 -74.385 1.00 94.94 189 MET A N 1
ATOM 1385 C CA . MET A 1 189 ? 45.407 2.513 -75.453 1.00 94.94 189 MET A CA 1
ATOM 1386 C C . MET A 1 189 ? 46.342 3.648 -75.873 1.00 94.94 189 MET A C 1
ATOM 1388 O O . MET A 1 189 ? 46.501 3.897 -77.068 1.00 94.94 189 MET A O 1
ATOM 1392 N N . ALA A 1 190 ? 46.981 4.325 -74.914 1.00 95.38 190 ALA A N 1
ATOM 1393 C CA . ALA A 1 190 ? 47.949 5.376 -75.210 1.00 95.38 190 ALA A CA 1
ATOM 1394 C C . ALA A 1 190 ? 49.161 4.828 -75.984 1.00 95.38 190 ALA A C 1
ATOM 1396 O O . ALA A 1 190 ? 49.573 5.431 -76.976 1.00 95.38 190 ALA A O 1
ATOM 1397 N N . ALA A 1 191 ? 49.694 3.667 -75.586 1.00 95.06 191 ALA A N 1
ATOM 1398 C CA . ALA A 1 191 ? 50.782 3.000 -76.302 1.00 95.06 191 ALA A CA 1
ATOM 1399 C C . ALA A 1 191 ? 50.370 2.605 -77.732 1.00 95.06 191 ALA A C 1
ATOM 1401 O O . ALA A 1 191 ? 51.064 2.937 -78.694 1.00 95.06 191 ALA A O 1
ATOM 1402 N N . SER A 1 192 ? 49.195 1.994 -77.888 1.00 95.81 192 SER A N 1
ATOM 1403 C CA . SER A 1 192 ? 48.644 1.609 -79.193 1.00 95.81 192 SER A CA 1
ATOM 1404 C C . SER A 1 192 ? 48.426 2.820 -80.106 1.00 95.81 192 SER A C 1
ATOM 1406 O O . SER A 1 192 ? 48.722 2.770 -81.297 1.00 95.81 192 SER A O 1
ATOM 1408 N N . ALA A 1 193 ? 47.950 3.945 -79.561 1.00 94.50 193 ALA A N 1
ATOM 1409 C CA . ALA A 1 193 ? 47.783 5.183 -80.318 1.00 94.50 193 ALA A CA 1
ATOM 1410 C C . ALA A 1 193 ? 49.123 5.721 -80.850 1.00 94.50 193 ALA A C 1
ATOM 1412 O O . ALA A 1 193 ? 49.185 6.186 -81.990 1.00 94.50 193 ALA A O 1
ATOM 1413 N N . VAL A 1 194 ? 50.201 5.616 -80.062 1.00 94.69 194 VAL A N 1
ATOM 1414 C CA . VAL A 1 194 ? 51.562 5.962 -80.505 1.00 94.69 194 VAL A CA 1
ATOM 1415 C C . VAL A 1 194 ? 52.026 5.033 -81.629 1.00 94.69 194 VAL A C 1
ATOM 1417 O O . VAL A 1 194 ? 52.567 5.510 -82.627 1.00 94.69 194 VAL A O 1
ATOM 1420 N N . GLU A 1 195 ? 51.790 3.725 -81.520 1.00 94.50 195 GLU A N 1
ATOM 1421 C CA . GLU A 1 195 ? 52.131 2.769 -82.582 1.00 94.50 195 GLU A CA 1
ATOM 1422 C C . GLU A 1 195 ? 51.375 3.049 -83.885 1.00 94.50 195 GLU A C 1
ATOM 1424 O O . GLU A 1 195 ? 51.988 3.104 -84.953 1.00 94.50 195 GLU A O 1
ATOM 1429 N N . VAL A 1 196 ? 50.065 3.297 -83.806 1.00 94.62 196 VAL A N 1
ATOM 1430 C CA . VAL A 1 196 ? 49.233 3.652 -84.965 1.00 94.62 196 VAL A CA 1
ATOM 1431 C C . VAL A 1 196 ? 49.713 4.953 -85.606 1.00 94.62 196 VAL A C 1
ATOM 1433 O O . VAL A 1 196 ? 49.825 5.023 -86.831 1.00 94.62 196 VAL A O 1
ATOM 1436 N N . ALA A 1 197 ? 50.043 5.971 -84.805 1.00 93.62 197 ALA A N 1
ATOM 1437 C CA . ALA A 1 197 ? 50.592 7.225 -85.313 1.00 93.62 197 ALA A CA 1
ATOM 1438 C C . ALA A 1 197 ? 51.923 7.000 -86.050 1.00 93.62 197 ALA A 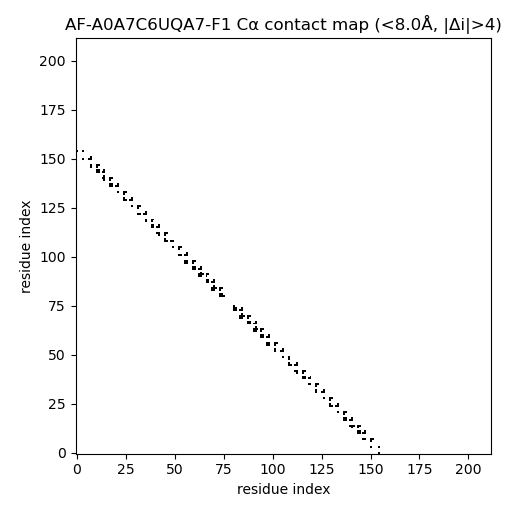C 1
ATOM 1440 O O . ALA A 1 197 ? 52.105 7.493 -87.165 1.00 93.62 197 ALA A O 1
ATOM 1441 N N . ASN A 1 198 ? 52.826 6.200 -85.477 1.00 93.19 198 ASN A N 1
ATOM 1442 C CA . ASN A 1 198 ? 54.098 5.849 -86.110 1.00 93.19 198 ASN A CA 1
ATOM 1443 C C . ASN A 1 198 ? 53.896 5.066 -87.418 1.00 93.19 198 ASN A C 1
ATOM 1445 O O . ASN A 1 198 ? 54.564 5.347 -88.415 1.00 93.19 198 ASN A O 1
ATOM 1449 N N . ALA A 1 199 ? 52.955 4.119 -87.449 1.00 93.12 199 ALA A N 1
ATOM 1450 C CA . ALA A 1 199 ? 52.611 3.368 -88.652 1.00 93.12 199 ALA A CA 1
ATOM 1451 C C . ALA A 1 199 ? 52.036 4.280 -89.748 1.00 93.12 199 ALA A C 1
ATOM 1453 O O . ALA A 1 199 ? 52.428 4.163 -90.909 1.00 93.12 199 ALA A O 1
ATOM 1454 N N . ALA A 1 200 ? 51.165 5.227 -89.390 1.00 92.12 200 ALA A N 1
ATOM 1455 C CA . ALA A 1 200 ? 50.621 6.209 -90.325 1.00 92.12 200 ALA A CA 1
ATOM 1456 C C . ALA A 1 200 ? 51.727 7.080 -90.947 1.00 92.12 200 ALA A C 1
ATOM 1458 O O . ALA A 1 200 ? 51.751 7.260 -92.165 1.00 92.12 200 ALA A O 1
ATOM 1459 N N . VAL A 1 201 ? 52.687 7.549 -90.139 1.00 92.94 201 VAL A N 1
ATOM 1460 C CA . VAL A 1 201 ? 53.869 8.286 -90.625 1.00 92.94 201 VAL A CA 1
ATOM 1461 C C . VAL A 1 201 ? 54.716 7.425 -91.567 1.00 92.94 201 VAL A C 1
ATOM 1463 O O . VAL A 1 201 ? 55.164 7.900 -92.612 1.00 92.94 201 VAL A O 1
ATOM 1466 N N . ALA A 1 202 ? 54.926 6.149 -91.237 1.00 91.06 202 ALA A N 1
ATOM 1467 C CA . ALA A 1 202 ? 55.688 5.234 -92.082 1.00 91.06 202 ALA A CA 1
ATOM 1468 C C . ALA A 1 202 ? 55.011 4.996 -93.446 1.00 91.06 202 ALA A C 1
ATOM 1470 O O . ALA A 1 202 ? 55.686 5.021 -94.478 1.00 91.06 202 ALA A O 1
ATOM 1471 N N . VAL A 1 203 ? 53.687 4.805 -93.460 1.00 90.69 203 VAL A N 1
ATOM 1472 C CA . VAL A 1 203 ? 52.892 4.643 -94.689 1.00 90.69 203 VAL A CA 1
ATOM 1473 C C . VAL A 1 203 ? 52.932 5.912 -95.543 1.00 90.69 203 VAL A C 1
ATOM 1475 O O . VAL A 1 203 ? 53.156 5.816 -96.751 1.00 90.69 203 VAL A O 1
ATOM 1478 N N . ASP A 1 204 ? 52.793 7.099 -94.944 1.00 88.69 204 ASP A N 1
ATOM 1479 C CA . ASP A 1 204 ? 52.925 8.375 -95.662 1.00 88.69 204 ASP A CA 1
ATOM 1480 C C . ASP A 1 204 ? 54.310 8.518 -96.319 1.00 88.69 204 ASP A C 1
ATOM 1482 O O . ASP A 1 204 ? 54.429 8.834 -97.507 1.00 88.69 204 ASP A O 1
ATOM 1486 N N . GLY A 1 205 ? 55.372 8.166 -95.588 1.00 87.06 205 GLY A N 1
ATOM 1487 C CA . GLY A 1 205 ? 56.734 8.140 -96.121 1.00 87.06 205 GLY A CA 1
ATOM 1488 C C . GLY A 1 205 ? 56.911 7.185 -97.310 1.00 87.06 205 GLY A C 1
ATOM 1489 O O . GLY A 1 205 ? 57.600 7.520 -98.279 1.00 87.06 205 GLY A O 1
ATOM 1490 N N . GLN A 1 206 ? 56.277 6.008 -97.280 1.00 87.25 206 GLN A N 1
ATOM 1491 C CA . GLN A 1 206 ? 56.287 5.062 -98.403 1.00 87.25 206 GLN A CA 1
ATOM 1492 C C . GLN A 1 206 ? 55.525 5.597 -99.624 1.00 87.25 206 GLN A C 1
ATOM 1494 O O . GLN A 1 206 ? 56.018 5.478 -100.747 1.00 87.25 206 GLN A O 1
ATOM 1499 N N . LEU A 1 207 ? 54.365 6.228 -99.420 1.00 84.94 207 LEU A N 1
ATOM 1500 C CA . LEU A 1 207 ? 53.583 6.842 -100.498 1.00 84.94 207 LEU A CA 1
ATOM 1501 C C . LEU A 1 207 ? 54.343 7.983 -101.183 1.00 84.94 207 LEU A C 1
ATOM 1503 O O . LEU A 1 207 ? 54.329 8.079 -102.410 1.00 84.94 207 LEU A O 1
ATOM 1507 N N . ASN A 1 208 ? 55.052 8.811 -100.413 1.00 83.44 208 ASN A N 1
ATOM 1508 C CA . ASN A 1 208 ? 55.887 9.879 -100.964 1.00 83.44 208 ASN A CA 1
ATOM 1509 C C . ASN A 1 208 ? 57.063 9.336 -101.790 1.00 83.44 208 ASN A C 1
ATOM 1511 O O . ASN A 1 208 ? 57.410 9.921 -102.812 1.00 83.44 208 ASN A O 1
ATOM 1515 N N . ARG A 1 209 ? 57.635 8.187 -101.410 1.00 79.94 209 ARG A N 1
ATOM 1516 C CA . ARG A 1 209 ? 58.670 7.507 -102.207 1.00 79.94 209 ARG A CA 1
ATOM 1517 C C . ARG A 1 209 ? 58.159 6.955 -103.537 1.00 79.94 209 ARG A C 1
ATOM 1519 O O . ARG A 1 209 ? 58.916 6.962 -104.494 1.00 79.94 209 ARG A O 1
ATOM 1526 N N . LEU A 1 210 ? 56.916 6.480 -103.599 1.00 77.44 210 LEU A N 1
ATOM 1527 C CA . LEU A 1 210 ? 56.312 5.925 -104.821 1.00 77.44 210 LEU A CA 1
ATOM 1528 C C . LEU A 1 210 ? 55.866 6.996 -105.832 1.00 77.44 210 LEU A C 1
ATOM 1530 O O . LEU A 1 210 ? 55.528 6.663 -106.964 1.00 77.44 210 LEU A O 1
ATOM 1534 N N . ARG A 1 211 ? 55.817 8.270 -105.421 1.00 65.25 211 ARG A N 1
ATOM 1535 C CA . ARG A 1 211 ? 55.461 9.416 -106.275 1.00 65.25 211 ARG A CA 1
ATOM 1536 C C . ARG A 1 211 ? 56.659 10.061 -106.994 1.00 65.25 211 ARG A C 1
ATOM 1538 O O . ARG A 1 211 ? 56.436 10.987 -107.772 1.00 65.25 211 ARG A O 1
ATOM 1545 N N . LEU A 1 212 ? 57.881 9.591 -106.734 1.00 49.94 212 LEU A N 1
ATOM 1546 C CA . LEU A 1 212 ? 59.128 9.952 -107.428 1.00 49.94 212 LEU A CA 1
ATOM 1547 C C . LEU A 1 212 ? 59.491 8.874 -108.453 1.00 49.94 212 LEU A C 1
ATOM 1549 O O . LEU A 1 212 ? 59.988 9.261 -109.533 1.00 49.94 212 LEU A O 1
#

Mean predicted aligned error: 9.12 Å

Foldseek 3Di:
DVVLVVLLVVLVVQLVVLVVLLVVLVVVLVVLVVVLVVLVVQLVVLVVVLVVLVVQLVVLVVQLVVLVVQLVVLVVVPPVSVVSNVVSVVSNVVSVVSNVVSVVSNVVSVVSNVVSVVSSVVSVVVSVVSVVVSVVSVVSSVVSVVSSVVSVVVVVVVVVVVVVVVVVVVVVVVVVVVVVVVVVVVVVVVVVVVVVVVVVVVVVVVVVVVVD

Radius of gyration: 54.23 Å; Cα contacts (8 Å, |Δi|>4): 127; chains: 1; bounding box: 98×18×176 Å

Solvent-accessible surface area (backbone atoms only — not comparable to full-atom values): 10519 Å² total; per-residue (Å²): 109,69,68,59,54,52,51,38,50,51,25,54,51,50,28,54,54,31,57,48,52,42,52,52,41,52,55,48,41,51,53,39,52,53,50,38,49,54,35,51,50,50,33,51,53,35,51,55,48,46,54,52,38,53,50,49,32,52,53,17,55,53,44,26,53,52,17,50,53,43,28,54,52,18,63,71,62,43,84,84,17,52,70,52,28,54,52,18,50,52,48,24,54,52,17,57,51,47,28,54,53,31,51,55,51,47,55,53,36,52,52,50,34,52,52,25,54,52,49,38,54,53,32,53,52,48,45,52,52,40,50,55,50,41,54,55,36,50,57,50,29,53,50,24,52,51,50,36,52,54,48,57,49,52,56,50,52,52,51,52,53,52,51,52,51,52,52,51,52,53,51,49,52,52,51,50,52,52,51,53,52,50,51,52,52,53,52,53,51,53,53,49,51,52,52,51,51,52,50,52,53,52,52,51,54,51,54,60,60,74,74,111

Nearest PDB structures (foldseek):
  3zx6-assembly1_B  TM=9.438E-01  e=5.075E-08  Archaeoglobus fulgidus DSM 4304
  3ja6-assembly1_H  TM=8.599E-01  e=1.978E-08  Escherichia coli
  8c5v-assembly1_I  TM=5.840E-01  e=3.244E-06  Escherichia coli
  6h2e-assembly1_P-2  TM=6.981E-01  e=1.748E-02  Aeromonas hydrophila subsp. hydrophila AL09-71
  5xg2-assembly1_A  TM=4.336E-01  e=4.486E-02  Pyrococcus yayanosii CH1